Protein AF-A0A951RZR2-F1 (afdb_monomer_lite)

pLDDT: mean 80.78, std 12.26, range [43.81, 96.12]

Radius of gyration: 26.53 Å; chains: 1; bounding box: 66×58×76 Å

Structure (mmCIF, N/CA/C/O backbone):
data_AF-A0A951RZR2-F1
#
_entry.id   AF-A0A951RZR2-F1
#
loop_
_atom_site.group_PDB
_atom_site.id
_atom_site.type_symbol
_atom_site.label_atom_id
_atom_site.label_alt_id
_atom_site.label_comp_id
_atom_site.label_asym_id
_atom_site.label_entity_id
_atom_site.label_seq_id
_atom_site.pdbx_PDB_ins_code
_atom_site.Cartn_x
_atom_site.Cartn_y
_atom_site.Cartn_z
_atom_site.occupancy
_atom_site.B_iso_or_equiv
_atom_site.auth_seq_id
_atom_site.auth_comp_id
_atom_site.auth_asym_id
_atom_site.auth_atom_id
_atom_site.pdbx_PDB_model_num
ATOM 1 N N . MET A 1 1 ? -36.284 -0.055 0.250 1.00 69.12 1 MET A N 1
ATOM 2 C CA . MET A 1 1 ? -36.144 -1.347 -0.461 1.00 69.12 1 MET A CA 1
ATOM 3 C C . MET A 1 1 ? -34.909 -2.123 -0.010 1.00 69.12 1 MET A C 1
ATOM 5 O O . MET A 1 1 ? -35.092 -3.155 0.615 1.00 69.12 1 MET A O 1
ATOM 9 N N . SER A 1 2 ? -33.681 -1.620 -0.211 1.00 82.25 2 SER A N 1
ATOM 10 C CA . SER A 1 2 ? -32.447 -2.353 0.157 1.00 82.25 2 SER A CA 1
ATOM 11 C C . SER A 1 2 ? -32.352 -2.720 1.651 1.00 82.25 2 SER A C 1
ATOM 13 O O . SER A 1 2 ? -32.133 -3.879 1.985 1.00 82.25 2 SER A O 1
ATOM 15 N N . PHE A 1 3 ? -32.621 -1.776 2.564 1.00 85.50 3 PHE A N 1
ATOM 16 C CA . PHE A 1 3 ? -32.564 -2.032 4.014 1.00 85.50 3 PHE A CA 1
ATOM 17 C C . PHE A 1 3 ? -33.536 -3.128 4.483 1.00 85.50 3 PHE A C 1
ATOM 19 O O . PHE A 1 3 ? -33.172 -3.987 5.277 1.00 85.50 3 PHE A O 1
ATOM 26 N N . VAL A 1 4 ? -34.762 -3.125 3.952 1.00 90.50 4 VAL A N 1
ATOM 27 C CA . VAL A 1 4 ? -35.797 -4.112 4.300 1.00 90.50 4 VAL A CA 1
ATOM 28 C C . VAL A 1 4 ? -35.412 -5.498 3.784 1.00 90.50 4 VAL A C 1
ATOM 30 O O . VAL A 1 4 ? -35.493 -6.469 4.529 1.00 90.50 4 VAL A O 1
ATOM 33 N N . PHE A 1 5 ? -34.925 -5.584 2.543 1.00 92.19 5 PHE A N 1
ATOM 34 C CA . PHE A 1 5 ? -34.433 -6.833 1.966 1.00 92.19 5 PHE A CA 1
ATOM 35 C C . PHE A 1 5 ? -33.277 -7.424 2.785 1.00 92.19 5 PHE A C 1
ATOM 37 O O . PHE A 1 5 ? -33.350 -8.577 3.205 1.00 92.19 5 PHE A O 1
ATOM 44 N N . TRP A 1 6 ? -32.241 -6.627 3.071 1.00 87.81 6 TRP A N 1
ATOM 45 C CA . TRP A 1 6 ? -31.087 -7.092 3.844 1.00 87.81 6 TRP A CA 1
ATOM 46 C C . TRP A 1 6 ? -31.440 -7.420 5.297 1.00 87.81 6 TRP A C 1
ATOM 48 O O . TRP A 1 6 ? -30.879 -8.362 5.854 1.00 87.81 6 TRP A O 1
ATOM 58 N N . GLY A 1 7 ? -32.401 -6.709 5.894 1.00 89.06 7 GLY A N 1
ATOM 59 C CA . GLY A 1 7 ? -32.939 -7.031 7.216 1.00 89.06 7 GLY A CA 1
ATOM 60 C C . GLY A 1 7 ? -33.630 -8.397 7.250 1.00 89.06 7 GLY A C 1
ATOM 61 O O . GLY A 1 7 ? -33.343 -9.209 8.127 1.00 89.06 7 GLY A O 1
ATOM 62 N N . ILE A 1 8 ? -34.480 -8.690 6.260 1.00 90.88 8 ILE A N 1
ATOM 63 C CA . ILE A 1 8 ? -35.156 -9.991 6.138 1.00 90.88 8 ILE A CA 1
ATOM 64 C C . ILE A 1 8 ? -34.143 -11.106 5.852 1.00 90.88 8 ILE A C 1
ATOM 66 O O . ILE A 1 8 ? -34.175 -12.146 6.507 1.00 90.88 8 ILE A O 1
ATOM 70 N N . PHE A 1 9 ? -33.206 -10.882 4.926 1.00 90.81 9 PHE A N 1
ATOM 71 C CA . PHE A 1 9 ? -32.137 -11.834 4.621 1.00 90.81 9 PHE A CA 1
ATOM 72 C C . PHE A 1 9 ? -31.298 -12.165 5.862 1.00 90.81 9 PHE A C 1
ATOM 74 O O . PHE A 1 9 ? -31.074 -13.337 6.156 1.00 90.81 9 PHE A O 1
ATOM 81 N N . SER A 1 10 ? -30.885 -11.140 6.614 1.00 88.44 10 SER A N 1
ATOM 82 C CA . SER A 1 10 ? -30.158 -11.280 7.879 1.00 88.44 10 SER A CA 1
ATOM 83 C C . SER A 1 10 ? -30.921 -12.165 8.866 1.00 88.44 10 SER A C 1
ATOM 85 O O . SER A 1 10 ? -30.366 -13.134 9.388 1.00 88.44 10 SER A O 1
ATOM 87 N N . GLN A 1 11 ? -32.212 -11.889 9.062 1.00 88.06 11 GLN A N 1
ATOM 88 C CA . GLN A 1 11 ? -33.046 -12.634 10.000 1.00 88.06 11 GLN A CA 1
ATOM 89 C C . GLN A 1 11 ? -33.198 -14.107 9.598 1.00 88.06 11 GLN A C 1
ATOM 91 O O . GLN A 1 11 ? -33.066 -14.997 10.440 1.00 88.06 11 GLN A O 1
ATOM 96 N N . ILE A 1 12 ? -33.428 -14.381 8.309 1.00 90.50 12 ILE A N 1
ATOM 97 C CA . ILE A 1 12 ? -33.523 -15.749 7.781 1.00 90.50 12 ILE A CA 1
ATOM 98 C C . ILE A 1 12 ? -32.185 -16.474 7.940 1.00 90.50 12 ILE A C 1
ATOM 100 O O . ILE A 1 12 ? -32.148 -17.606 8.422 1.00 90.50 12 ILE A O 1
ATOM 104 N N . PHE A 1 13 ? -31.077 -15.821 7.586 1.00 89.56 13 PHE A N 1
ATOM 105 C CA . PHE A 1 13 ? -29.743 -16.402 7.686 1.00 89.56 13 PHE A CA 1
ATOM 106 C C . PHE A 1 13 ? -29.405 -16.802 9.127 1.00 89.56 13 PHE A C 1
ATOM 108 O O . PHE A 1 13 ? -28.972 -17.930 9.372 1.00 89.56 13 PHE A O 1
ATOM 115 N N . ILE A 1 14 ? -29.661 -15.910 10.089 1.00 89.62 14 ILE A N 1
ATOM 116 C CA . ILE A 1 14 ? -29.440 -16.179 11.514 1.00 89.62 14 ILE A CA 1
ATOM 117 C C . ILE A 1 14 ? -30.332 -17.336 11.986 1.00 89.62 14 ILE A C 1
ATOM 119 O O . ILE A 1 14 ? -29.849 -18.233 12.676 1.00 89.62 14 ILE A O 1
ATOM 123 N N . SER A 1 15 ? -31.605 -17.362 11.580 1.00 85.50 15 SER A N 1
ATOM 124 C CA . SER A 1 15 ? -32.552 -18.409 11.980 1.00 85.50 15 SER A CA 1
ATOM 125 C C . SER A 1 15 ? -32.181 -19.799 11.449 1.00 85.50 15 SER A C 1
ATOM 127 O O . SER A 1 15 ? -32.383 -20.787 12.152 1.00 85.50 15 SER A O 1
ATOM 129 N N . VAL A 1 16 ? -31.654 -19.895 10.224 1.00 91.06 16 VAL A N 1
ATOM 130 C CA . VAL A 1 16 ? -31.328 -21.178 9.574 1.00 91.06 16 VAL A CA 1
ATOM 131 C C . VAL A 1 16 ? -29.941 -21.673 9.980 1.00 91.06 16 VAL A C 1
ATOM 133 O O . VAL A 1 16 ? -29.784 -22.823 10.384 1.00 91.06 16 VAL A O 1
ATOM 136 N N . PHE A 1 17 ? -28.928 -20.810 9.892 1.00 87.50 17 PHE A N 1
ATOM 137 C CA . PHE A 1 17 ? -27.529 -21.209 10.057 1.00 87.50 17 PHE A CA 1
ATOM 138 C C . PHE A 1 17 ? -26.997 -20.999 11.475 1.00 87.50 17 PHE A C 1
ATOM 140 O O . PHE A 1 17 ? -25.909 -21.487 11.778 1.00 87.50 17 PHE A O 1
ATOM 147 N N . LYS A 1 18 ? -27.727 -20.274 12.339 1.00 82.81 18 LYS A N 1
ATOM 148 C CA . LYS A 1 18 ? -27.316 -19.927 13.715 1.00 82.81 18 LYS A CA 1
ATOM 149 C C . LYS A 1 18 ? -25.912 -19.311 13.791 1.00 82.81 18 LYS A C 1
ATOM 151 O O . LYS A 1 18 ? -25.194 -19.479 14.772 1.00 82.81 18 LYS A O 1
ATOM 156 N N . ARG A 1 19 ? -25.504 -18.607 12.732 1.00 82.19 19 ARG A N 1
ATOM 157 C CA . ARG A 1 19 ? -24.217 -17.911 12.622 1.00 82.19 19 ARG A CA 1
ATOM 158 C C . ARG A 1 19 ? -24.446 -16.418 12.457 1.00 82.19 19 ARG A C 1
ATOM 160 O O . ARG A 1 19 ? -25.470 -15.991 11.928 1.00 82.19 19 ARG A O 1
ATOM 167 N N . ASN A 1 20 ? -23.465 -15.631 12.888 1.00 83.31 20 ASN A N 1
ATOM 168 C CA . ASN A 1 20 ? -23.514 -14.184 12.744 1.00 83.31 20 ASN A CA 1
ATOM 169 C C . ASN A 1 20 ? -23.459 -13.794 11.256 1.00 83.31 20 ASN A C 1
ATOM 171 O O . ASN A 1 20 ? -22.532 -14.183 10.541 1.00 83.31 20 ASN A O 1
ATOM 175 N N . VAL A 1 21 ? -24.431 -12.995 10.808 1.00 86.31 21 VAL A N 1
ATOM 176 C CA . VAL A 1 21 ? -24.497 -12.465 9.437 1.00 86.31 21 VAL A CA 1
ATOM 177 C C . VAL A 1 21 ? -23.248 -11.654 9.064 1.00 86.31 21 VAL A C 1
ATOM 179 O O . VAL A 1 21 ? -22.870 -11.615 7.896 1.00 86.31 21 VAL A O 1
ATOM 182 N N . LEU A 1 22 ? -22.541 -11.083 10.049 1.00 84.62 22 LEU A N 1
ATOM 183 C CA . LEU A 1 22 ? -21.284 -10.360 9.838 1.00 84.62 22 LEU A CA 1
ATOM 184 C C . LEU A 1 22 ? -20.208 -11.219 9.164 1.00 84.62 22 LEU A C 1
ATOM 186 O O . LEU A 1 22 ? -19.383 -10.676 8.442 1.00 84.62 22 LEU A O 1
ATOM 190 N N . VAL A 1 23 ? -20.237 -12.547 9.312 1.00 82.38 23 VAL A N 1
ATOM 191 C CA . VAL A 1 23 ? -19.309 -13.439 8.593 1.00 82.38 23 VAL A CA 1
ATOM 192 C C . VAL A 1 23 ? -19.544 -13.376 7.081 1.00 82.38 23 VAL A C 1
ATOM 194 O O . VAL A 1 23 ? -18.589 -13.349 6.308 1.00 82.38 23 VAL A O 1
ATOM 197 N N . VAL A 1 24 ? -20.807 -13.292 6.651 1.00 84.06 24 VAL A N 1
ATOM 198 C CA . VAL A 1 24 ? -21.169 -13.130 5.235 1.00 84.06 24 VAL A CA 1
ATOM 199 C C . VAL A 1 24 ? -20.734 -11.756 4.735 1.00 84.06 24 VAL A C 1
ATOM 201 O O . VAL A 1 24 ? -20.158 -11.658 3.655 1.00 84.06 24 VAL A O 1
ATOM 204 N N . VAL A 1 25 ? -20.942 -10.710 5.541 1.00 86.00 25 VAL A N 1
ATOM 205 C CA . VAL A 1 25 ? -20.501 -9.343 5.215 1.00 86.00 25 VAL A CA 1
ATOM 206 C C . VAL A 1 25 ? -18.980 -9.275 5.079 1.00 86.00 25 VAL A C 1
ATOM 208 O O . VAL A 1 25 ? -18.484 -8.698 4.119 1.00 86.00 25 VAL A O 1
ATOM 211 N N . ILE A 1 26 ? -18.230 -9.908 5.984 1.00 86.12 26 ILE A N 1
ATOM 212 C CA . ILE A 1 26 ? -16.765 -9.993 5.921 1.00 86.12 26 ILE A CA 1
ATOM 213 C C . ILE A 1 26 ? -16.323 -10.756 4.670 1.00 86.12 26 ILE A C 1
ATOM 215 O O . ILE A 1 26 ? -15.414 -10.307 3.978 1.00 86.12 26 ILE A O 1
ATOM 219 N N . GLY A 1 27 ? -16.962 -11.882 4.344 1.00 85.00 27 GLY A N 1
ATOM 220 C CA . GLY A 1 27 ? -16.639 -12.657 3.144 1.00 85.00 27 GLY A CA 1
ATOM 221 C C . GLY A 1 27 ? -16.888 -11.869 1.856 1.00 85.00 27 GLY A C 1
ATOM 222 O O . GLY A 1 27 ? -15.991 -11.740 1.023 1.00 85.00 27 GLY A O 1
ATOM 223 N N . ALA A 1 28 ? -18.076 -11.275 1.724 1.00 85.00 28 ALA A N 1
ATOM 224 C CA . ALA A 1 28 ? -18.437 -10.438 0.581 1.00 85.00 28 ALA A CA 1
ATOM 225 C C . ALA A 1 28 ? -17.561 -9.178 0.489 1.00 85.00 28 ALA A C 1
ATOM 227 O O . ALA A 1 28 ? -17.098 -8.825 -0.593 1.00 85.00 28 ALA A O 1
ATOM 228 N N . GLY A 1 29 ? -17.285 -8.532 1.624 1.00 85.44 29 GLY A N 1
ATOM 229 C CA . GLY A 1 29 ? -16.427 -7.355 1.718 1.00 85.44 29 GLY A CA 1
ATOM 230 C C . GLY A 1 29 ? -14.979 -7.664 1.353 1.00 85.44 29 GLY A C 1
ATOM 231 O O . GLY A 1 29 ? -14.369 -6.914 0.605 1.00 85.44 29 GLY A O 1
ATOM 232 N N . THR A 1 30 ? -14.446 -8.802 1.802 1.00 87.38 30 THR A N 1
ATOM 233 C CA . THR A 1 30 ? -13.093 -9.259 1.451 1.00 87.38 30 THR A CA 1
ATOM 234 C C . THR A 1 30 ? -12.991 -9.571 -0.038 1.00 87.38 30 THR A C 1
ATOM 236 O O . THR A 1 30 ? -12.023 -9.171 -0.678 1.00 87.38 30 THR A O 1
ATOM 239 N N . PHE A 1 31 ? -14.001 -10.233 -0.613 1.00 83.62 31 PHE A N 1
ATOM 240 C CA . PHE A 1 31 ? -14.058 -10.491 -2.051 1.00 83.62 31 PHE A CA 1
ATOM 241 C C . PHE A 1 31 ? -14.133 -9.191 -2.866 1.00 83.62 31 PHE A C 1
ATOM 243 O O . PHE A 1 31 ? -13.361 -9.005 -3.804 1.00 83.62 31 PHE A O 1
ATOM 250 N N . GLY A 1 32 ? -15.020 -8.265 -2.486 1.00 82.50 32 GLY A N 1
ATOM 251 C CA . GLY A 1 32 ? -15.161 -6.970 -3.155 1.00 82.50 32 GLY A CA 1
ATOM 252 C C . GLY A 1 32 ? -13.900 -6.114 -3.047 1.00 82.50 32 GLY A C 1
ATOM 253 O O . GLY A 1 32 ? -13.462 -5.525 -4.033 1.00 82.50 32 GLY A O 1
ATOM 254 N N . LEU A 1 33 ? -13.270 -6.104 -1.872 1.00 83.44 33 LEU A N 1
ATOM 255 C CA . LEU A 1 33 ? -12.000 -5.431 -1.644 1.00 83.44 33 LEU A CA 1
ATOM 256 C C . LEU A 1 33 ? -10.899 -6.045 -2.519 1.00 83.44 33 LEU A C 1
ATOM 258 O O . LEU A 1 33 ? -10.209 -5.307 -3.212 1.00 83.44 33 LEU A O 1
ATOM 262 N N . ALA A 1 34 ? -10.782 -7.375 -2.569 1.00 82.62 34 ALA A N 1
ATOM 263 C CA . ALA A 1 34 ? -9.817 -8.067 -3.424 1.00 82.62 34 ALA A CA 1
ATOM 264 C C . ALA A 1 34 ? -10.015 -7.752 -4.916 1.00 82.62 34 ALA A C 1
ATOM 266 O O . ALA A 1 34 ? -9.035 -7.526 -5.624 1.00 82.62 34 ALA A O 1
ATOM 267 N N . LEU A 1 35 ? -11.263 -7.682 -5.389 1.00 81.81 35 LEU A N 1
ATOM 268 C CA . LEU A 1 35 ? -11.576 -7.298 -6.767 1.00 81.81 35 LEU A CA 1
ATOM 269 C C . LEU A 1 35 ? -11.139 -5.855 -7.064 1.00 81.81 35 LEU A C 1
ATOM 271 O O . LEU A 1 35 ? -10.535 -5.592 -8.103 1.00 81.81 35 LEU A O 1
ATOM 275 N N . ALA A 1 36 ? -11.409 -4.931 -6.140 1.00 79.69 36 ALA A N 1
ATOM 276 C CA . ALA A 1 36 ? -11.027 -3.529 -6.272 1.00 79.69 36 ALA A CA 1
ATOM 277 C C . ALA A 1 36 ? -9.495 -3.339 -6.237 1.00 79.69 36 ALA A C 1
ATOM 279 O O . ALA A 1 36 ? -8.944 -2.604 -7.057 1.00 79.69 36 ALA A O 1
ATOM 280 N N . PHE A 1 37 ? -8.803 -4.060 -5.347 1.00 76.62 37 PHE A N 1
ATOM 281 C CA . PHE A 1 37 ? -7.339 -4.132 -5.299 1.00 76.62 37 PHE A CA 1
ATOM 282 C C . PHE A 1 37 ? -6.758 -4.648 -6.611 1.00 76.62 37 PHE A C 1
ATOM 284 O O . PHE A 1 37 ? -5.879 -4.009 -7.182 1.00 76.62 37 PHE A O 1
ATOM 291 N N . ALA A 1 38 ? -7.270 -5.777 -7.107 1.00 79.25 38 ALA A N 1
ATOM 292 C CA . ALA A 1 38 ? -6.799 -6.370 -8.349 1.00 79.25 38 ALA A CA 1
ATOM 293 C C . ALA A 1 38 ? -6.991 -5.408 -9.525 1.00 79.25 38 ALA A C 1
ATOM 295 O O . ALA A 1 38 ? -6.068 -5.230 -10.308 1.00 79.25 38 ALA A O 1
ATOM 296 N N . GLY A 1 39 ? -8.142 -4.739 -9.628 1.00 77.31 39 GLY A N 1
ATOM 297 C CA . GLY A 1 39 ? -8.391 -3.767 -10.695 1.00 77.31 39 GLY A CA 1
ATOM 298 C C . GLY A 1 39 ? -7.403 -2.596 -10.696 1.00 77.31 39 GLY A C 1
ATOM 299 O O . GLY A 1 39 ? -6.843 -2.271 -11.740 1.00 77.31 39 GLY A O 1
ATOM 300 N N . ASN A 1 40 ? -7.158 -1.981 -9.535 1.00 82.31 40 ASN A N 1
ATOM 301 C CA . ASN A 1 40 ? -6.262 -0.826 -9.419 1.00 82.31 40 ASN A CA 1
ATOM 302 C C . ASN A 1 40 ? -4.782 -1.211 -9.572 1.00 82.31 40 ASN A C 1
ATOM 304 O O . ASN A 1 40 ? -4.036 -0.597 -10.335 1.00 82.31 40 ASN A O 1
ATOM 308 N N . ASP A 1 41 ? -4.349 -2.247 -8.856 1.00 84.00 41 ASP A N 1
ATOM 309 C CA . ASP A 1 41 ? -2.931 -2.582 -8.754 1.00 84.00 41 ASP A CA 1
ATOM 310 C C . ASP A 1 41 ? -2.431 -3.327 -9.998 1.00 84.00 41 ASP A C 1
ATOM 312 O O . ASP A 1 41 ? -1.259 -3.196 -10.353 1.00 84.00 41 ASP A O 1
ATOM 316 N N . LEU A 1 42 ? -3.306 -4.046 -10.716 1.00 83.38 42 LEU A N 1
ATOM 317 C CA . LEU A 1 42 ? -2.957 -4.687 -11.988 1.00 83.38 42 LEU A CA 1
ATOM 318 C C . LEU A 1 42 ? -2.549 -3.664 -13.045 1.00 83.38 42 LEU A C 1
ATOM 320 O O . LEU A 1 42 ? -1.544 -3.867 -13.726 1.00 83.38 42 LEU A O 1
ATOM 324 N N . VAL A 1 43 ? -3.284 -2.555 -13.154 1.00 79.69 43 VAL A N 1
ATOM 325 C CA . VAL A 1 43 ? -2.960 -1.476 -14.097 1.00 79.69 43 VAL A CA 1
ATOM 326 C C . VAL A 1 43 ? -1.634 -0.816 -13.718 1.00 79.69 43 VAL A C 1
ATOM 328 O O . VAL A 1 43 ? -0.793 -0.603 -14.588 1.00 79.69 43 VAL A O 1
ATOM 331 N N . ASN A 1 44 ? -1.388 -0.591 -12.422 1.00 83.44 44 ASN A N 1
ATOM 332 C CA . ASN A 1 44 ? -0.105 -0.070 -11.937 1.00 83.44 44 ASN A CA 1
ATOM 333 C C . ASN A 1 44 ? 1.066 -1.028 -12.222 1.00 83.44 44 ASN A C 1
ATOM 335 O O . ASN A 1 44 ? 2.174 -0.583 -12.517 1.00 83.44 44 ASN A O 1
ATOM 339 N N . PHE A 1 45 ? 0.832 -2.340 -12.149 1.00 84.31 45 PHE A N 1
ATOM 340 C CA . PHE A 1 45 ? 1.852 -3.358 -12.400 1.00 84.31 45 PHE A CA 1
ATOM 341 C C . PHE A 1 45 ? 2.196 -3.498 -13.888 1.00 84.31 45 PHE A C 1
ATOM 343 O O . PHE A 1 45 ? 3.369 -3.618 -14.241 1.00 84.31 45 PHE A O 1
ATOM 350 N N . ILE A 1 46 ? 1.186 -3.484 -14.764 1.00 87.69 46 ILE A N 1
ATOM 351 C CA . ILE A 1 46 ? 1.362 -3.782 -16.191 1.00 87.69 46 ILE A CA 1
ATOM 352 C C . ILE A 1 46 ? 1.511 -2.530 -17.063 1.00 87.69 46 ILE A C 1
ATOM 354 O O . ILE A 1 46 ? 2.017 -2.632 -18.177 1.00 87.69 46 ILE A O 1
ATOM 358 N N . GLY A 1 47 ? 1.136 -1.348 -16.563 1.00 86.62 47 GLY A N 1
ATOM 359 C CA . GLY A 1 47 ? 1.103 -0.105 -17.337 1.00 86.62 47 GLY A CA 1
ATOM 360 C C . GLY A 1 47 ? 2.445 0.278 -17.968 1.00 86.62 47 GLY A C 1
ATOM 361 O O . GLY A 1 47 ? 2.489 0.588 -19.155 1.00 86.62 47 GLY A O 1
ATOM 362 N N . VAL A 1 48 ? 3.554 0.196 -17.221 1.00 86.94 48 VAL A N 1
ATOM 363 C CA . VAL A 1 48 ? 4.892 0.536 -17.748 1.00 86.94 48 VAL A CA 1
ATOM 364 C C . VAL A 1 48 ? 5.377 -0.478 -18.802 1.00 86.94 48 VAL A C 1
ATOM 366 O O . VAL A 1 48 ? 5.754 -0.043 -19.892 1.00 86.94 48 VAL A O 1
ATOM 369 N N . PRO A 1 49 ? 5.340 -1.809 -18.559 1.00 88.38 49 PRO A N 1
ATOM 370 C CA . PRO A 1 49 ? 5.638 -2.797 -19.601 1.00 88.38 49 PRO A CA 1
ATOM 371 C C . PRO A 1 49 ? 4.776 -2.649 -20.859 1.00 88.38 49 PRO A C 1
ATOM 373 O O . PRO A 1 49 ? 5.289 -2.778 -21.967 1.00 88.38 49 PRO A O 1
ATOM 376 N N . MET A 1 50 ? 3.487 -2.343 -20.694 1.00 88.00 50 MET A N 1
ATOM 377 C CA . MET A 1 50 ? 2.548 -2.146 -21.800 1.00 88.00 50 MET A CA 1
ATOM 378 C C . MET A 1 50 ? 2.880 -0.908 -22.621 1.00 88.00 50 MET A C 1
ATOM 380 O O . MET A 1 50 ? 2.958 -0.994 -23.842 1.00 88.00 50 MET A O 1
ATOM 384 N N . ALA A 1 51 ? 3.148 0.223 -21.965 1.00 88.06 51 ALA A N 1
ATOM 385 C CA . ALA A 1 51 ? 3.597 1.435 -22.640 1.00 88.06 51 ALA A CA 1
ATOM 386 C C . ALA A 1 51 ? 4.893 1.185 -23.428 1.00 88.06 51 ALA A C 1
ATOM 388 O O . ALA A 1 51 ? 5.011 1.621 -24.572 1.00 88.06 51 ALA A O 1
ATOM 389 N N . GLY A 1 52 ? 5.837 0.423 -22.862 1.00 89.06 52 GLY A N 1
ATOM 390 C CA . GLY A 1 52 ? 7.061 0.019 -23.557 1.00 89.06 52 GLY A CA 1
ATOM 391 C C . GLY A 1 52 ? 6.799 -0.885 -24.768 1.00 89.06 52 GLY A C 1
ATOM 392 O O . GLY A 1 52 ? 7.360 -0.658 -25.839 1.00 89.06 52 GLY A O 1
ATOM 393 N N . TYR A 1 53 ? 5.919 -1.879 -24.624 1.00 88.88 53 TYR A N 1
ATOM 394 C CA . TYR A 1 53 ? 5.533 -2.788 -25.708 1.00 88.88 53 TYR A CA 1
ATOM 395 C C . TYR A 1 53 ? 4.858 -2.046 -26.867 1.00 88.88 53 TYR A C 1
ATOM 397 O O . TYR A 1 53 ? 5.260 -2.206 -28.020 1.00 88.88 53 TYR A O 1
ATOM 405 N N . HIS A 1 54 ? 3.897 -1.173 -26.562 1.00 88.31 54 HIS A N 1
ATOM 406 C CA . HIS A 1 54 ? 3.217 -0.344 -27.558 1.00 88.31 54 HIS A CA 1
ATOM 407 C C . HIS A 1 54 ? 4.159 0.664 -28.213 1.00 88.31 54 HIS A C 1
ATOM 409 O O . HIS A 1 54 ? 4.132 0.808 -29.430 1.00 88.31 54 HIS A O 1
ATOM 415 N N . SER A 1 55 ? 5.077 1.272 -27.454 1.00 89.25 55 SER A N 1
ATOM 416 C CA . SER A 1 55 ? 6.118 2.145 -28.024 1.00 89.25 55 SER A CA 1
ATOM 417 C C . SER A 1 55 ? 6.979 1.402 -29.052 1.00 89.25 55 SER A C 1
ATOM 419 O O . SER A 1 55 ? 7.282 1.934 -30.120 1.00 89.25 55 SER A O 1
ATOM 421 N N . PHE A 1 56 ? 7.337 0.145 -28.769 1.00 89.06 56 PHE A N 1
ATOM 422 C CA . PHE A 1 56 ? 8.076 -0.698 -29.708 1.00 89.06 56 PHE A CA 1
ATOM 423 C C . PHE A 1 56 ? 7.257 -1.040 -30.960 1.00 89.06 56 PHE A C 1
ATOM 425 O O . PHE A 1 56 ? 7.796 -0.990 -32.066 1.00 89.06 56 PHE A O 1
ATOM 432 N N . LEU A 1 57 ? 5.970 -1.373 -30.813 1.00 89.50 57 LEU A N 1
ATOM 433 C CA . LEU A 1 57 ? 5.091 -1.654 -31.952 1.00 89.50 57 LEU A CA 1
ATOM 434 C C . LEU A 1 57 ? 4.914 -0.426 -32.851 1.00 89.50 57 LEU A C 1
ATOM 436 O O . LEU A 1 57 ? 5.056 -0.553 -34.068 1.00 89.50 57 LEU A O 1
ATOM 440 N N . THR A 1 58 ? 4.679 0.752 -32.266 1.00 88.56 58 THR A N 1
ATOM 441 C CA . THR A 1 58 ? 4.563 2.020 -33.000 1.00 88.56 58 THR A CA 1
ATOM 442 C C . THR A 1 58 ? 5.847 2.341 -33.756 1.00 88.56 58 THR A C 1
ATOM 444 O O . THR A 1 58 ? 5.801 2.662 -34.942 1.00 88.56 58 THR A O 1
ATOM 447 N N . TRP A 1 59 ? 7.008 2.193 -33.111 1.00 90.06 59 TRP A N 1
ATOM 448 C CA . TRP A 1 59 ? 8.301 2.375 -33.771 1.00 90.06 59 TRP A CA 1
ATOM 449 C C . TRP A 1 59 ? 8.524 1.386 -34.918 1.00 90.06 59 TRP A C 1
ATOM 451 O O . TRP A 1 59 ? 8.911 1.773 -36.019 1.00 90.06 59 TRP A O 1
ATOM 461 N N . LYS A 1 60 ? 8.231 0.104 -34.694 1.00 90.19 60 LYS A N 1
ATOM 462 C CA . LYS A 1 60 ? 8.379 -0.926 -35.723 1.00 90.19 60 LYS A CA 1
ATOM 463 C C . LYS A 1 60 ? 7.472 -0.662 -36.930 1.00 90.19 60 LYS A C 1
ATOM 465 O O . LYS A 1 60 ? 7.869 -0.952 -38.054 1.00 90.19 60 LYS A O 1
ATOM 470 N N . ALA A 1 61 ? 6.268 -0.142 -36.698 1.00 88.81 61 ALA A N 1
ATOM 471 C CA . ALA A 1 61 ? 5.316 0.194 -37.750 1.00 88.81 61 ALA A CA 1
ATOM 472 C C . ALA A 1 61 ? 5.681 1.481 -38.507 1.00 88.81 61 ALA A C 1
ATOM 474 O O . ALA A 1 61 ? 5.372 1.581 -39.692 1.00 88.81 61 ALA A O 1
ATOM 475 N N . SER A 1 62 ? 6.340 2.450 -37.857 1.00 87.38 62 SER A N 1
ATOM 476 C CA . SER A 1 62 ? 6.698 3.727 -38.489 1.00 87.38 62 SER A CA 1
ATOM 477 C C . SER A 1 62 ? 7.839 3.602 -39.499 1.00 87.38 62 SER A C 1
ATOM 479 O O . SER A 1 62 ? 7.889 4.366 -40.459 1.00 87.38 62 SER A O 1
ATOM 481 N N . GLY A 1 63 ? 8.761 2.654 -39.296 1.00 85.00 63 GLY A N 1
ATOM 482 C CA . GLY A 1 63 ? 9.932 2.470 -40.161 1.00 85.00 63 GLY A CA 1
ATOM 483 C C . GLY A 1 63 ? 10.982 3.586 -40.051 1.00 85.00 63 GLY A C 1
ATOM 484 O O . GLY A 1 63 ? 11.922 3.616 -40.842 1.00 85.00 63 GLY A O 1
ATOM 485 N N . ILE A 1 64 ? 10.835 4.490 -39.078 1.00 87.75 64 ILE A N 1
ATOM 486 C CA . ILE A 1 64 ? 11.730 5.627 -38.817 1.00 87.75 64 ILE A CA 1
ATOM 487 C C . ILE A 1 64 ? 12.837 5.200 -37.837 1.00 87.75 64 ILE A C 1
ATOM 489 O O . ILE A 1 64 ? 12.661 4.271 -37.042 1.00 87.75 64 ILE A O 1
ATOM 493 N N . ALA A 1 65 ? 13.996 5.866 -37.861 1.00 85.44 65 ALA A N 1
ATOM 494 C CA . ALA A 1 65 ? 15.047 5.622 -36.875 1.00 85.44 65 ALA A CA 1
ATOM 495 C C . ALA A 1 65 ? 14.532 5.872 -35.433 1.00 85.44 65 ALA A C 1
ATOM 497 O O . ALA A 1 65 ? 13.796 6.834 -35.205 1.00 85.44 65 ALA A O 1
ATOM 498 N N . PRO A 1 66 ? 14.929 5.064 -34.425 1.00 79.81 66 PRO A N 1
ATOM 499 C CA . PRO A 1 66 ? 14.461 5.228 -33.040 1.00 79.81 66 PRO A CA 1
ATOM 500 C C . PRO A 1 66 ? 14.718 6.619 -32.449 1.00 79.81 66 PRO A C 1
ATOM 502 O O . PRO A 1 66 ? 14.003 7.057 -31.556 1.00 79.81 66 PRO A O 1
ATOM 505 N N . THR A 1 67 ? 15.757 7.298 -32.932 1.00 79.69 67 THR A N 1
ATOM 506 C CA . THR A 1 67 ? 16.175 8.635 -32.497 1.00 79.69 67 THR A CA 1
ATOM 507 C C . THR A 1 67 ? 15.309 9.759 -33.059 1.00 79.69 67 THR A C 1
ATOM 509 O O . THR A 1 67 ? 15.354 10.867 -32.538 1.00 79.69 67 THR A O 1
ATOM 512 N N . GLU A 1 68 ? 14.548 9.491 -34.120 1.00 82.25 68 GLU A N 1
ATOM 513 C CA . GLU A 1 68 ? 13.776 10.493 -34.863 1.00 82.25 68 GLU A CA 1
ATOM 514 C C . GLU A 1 68 ? 12.265 10.369 -34.625 1.00 82.25 68 GLU A C 1
ATOM 516 O O . GLU A 1 68 ? 11.515 11.303 -34.905 1.00 82.25 68 GLU A O 1
ATOM 521 N N . LEU A 1 69 ? 11.799 9.237 -34.084 1.00 83.75 69 LEU A N 1
ATOM 522 C CA . LEU A 1 69 ? 10.383 9.043 -33.794 1.00 83.75 69 LEU A CA 1
ATOM 523 C C . LEU A 1 69 ? 9.980 9.784 -32.511 1.00 83.75 69 LEU A C 1
ATOM 525 O O . LEU A 1 69 ? 10.323 9.372 -31.401 1.00 83.75 69 LEU A O 1
ATOM 529 N N . MET A 1 70 ? 9.171 10.833 -32.656 1.00 81.69 70 MET A N 1
ATOM 530 C CA . MET A 1 70 ? 8.460 11.421 -31.523 1.00 81.69 70 MET A CA 1
ATOM 531 C C . MET A 1 70 ? 7.348 10.471 -31.060 1.00 81.69 70 MET A C 1
ATOM 533 O O . MET A 1 70 ? 6.471 10.098 -31.835 1.00 81.69 70 MET A O 1
ATOM 537 N N . MET A 1 71 ? 7.385 10.064 -29.788 1.00 85.19 71 MET A N 1
ATOM 538 C CA . MET A 1 71 ? 6.454 9.089 -29.198 1.00 85.19 71 MET A CA 1
ATOM 539 C C . MET A 1 71 ? 5.096 9.716 -28.846 1.00 85.19 71 MET A C 1
ATOM 541 O O . MET A 1 71 ? 4.639 9.633 -27.708 1.00 85.19 71 MET A O 1
ATOM 545 N N . GLU A 1 72 ? 4.440 10.349 -29.819 1.00 83.38 72 GLU A N 1
ATOM 546 C CA . GLU A 1 72 ? 3.117 10.962 -29.637 1.00 83.38 72 GLU A CA 1
ATOM 547 C C . GLU A 1 72 ? 2.060 9.929 -29.209 1.00 83.38 72 GLU A C 1
ATOM 549 O O . GLU A 1 72 ? 1.175 10.236 -28.415 1.00 83.38 72 GLU A O 1
ATOM 554 N N . SER A 1 73 ? 2.230 8.662 -29.609 1.00 80.31 73 SER A N 1
ATOM 555 C CA . SER A 1 73 ? 1.355 7.550 -29.216 1.00 80.31 73 SER A CA 1
ATOM 556 C C . SER A 1 73 ? 1.300 7.285 -27.705 1.00 80.31 73 SER A C 1
ATOM 558 O O . SER A 1 73 ? 0.374 6.628 -27.245 1.00 80.31 73 SER A O 1
ATOM 560 N N . LEU A 1 74 ? 2.274 7.760 -26.915 1.00 81.38 74 LEU A N 1
ATOM 561 C CA . LEU A 1 74 ? 2.247 7.651 -25.446 1.00 81.38 74 LEU A CA 1
ATOM 562 C C . LEU A 1 74 ? 1.292 8.656 -24.785 1.00 81.38 74 LEU A C 1
ATOM 564 O O . LEU A 1 74 ? 1.017 8.532 -23.593 1.00 81.38 74 LEU A O 1
ATOM 568 N N . ASN A 1 75 ? 0.821 9.659 -25.529 1.00 81.25 75 ASN A N 1
ATOM 569 C CA . ASN A 1 75 ? -0.122 10.659 -25.031 1.00 81.25 75 ASN A CA 1
ATOM 570 C C . ASN A 1 75 ? -1.572 10.139 -25.041 1.00 81.25 75 ASN A C 1
ATOM 572 O O . ASN A 1 75 ? -2.446 10.684 -24.368 1.00 81.25 75 ASN A O 1
ATOM 576 N N . GLU A 1 76 ? -1.828 9.069 -25.796 1.00 80.81 76 GLU A N 1
ATOM 577 C CA . GLU A 1 76 ? -3.113 8.382 -25.833 1.00 80.81 76 GLU A CA 1
ATOM 578 C C . GLU A 1 76 ? -3.184 7.250 -24.798 1.00 80.81 76 GLU A C 1
ATOM 580 O O . GLU A 1 76 ? -2.185 6.779 -24.251 1.00 80.81 76 GLU A O 1
ATOM 585 N N . SER A 1 77 ? -4.405 6.797 -24.504 1.00 76.56 77 SER A N 1
ATOM 586 C CA . SER A 1 77 ? -4.608 5.673 -23.588 1.00 76.56 77 SER A CA 1
ATOM 587 C C . SER A 1 77 ? -4.103 4.377 -24.216 1.00 76.56 77 SER A C 1
ATOM 589 O O . SER A 1 77 ? -4.624 3.936 -25.237 1.00 76.56 77 SER A O 1
ATOM 591 N N . VAL A 1 78 ? -3.126 3.742 -23.565 1.00 75.38 78 VAL A N 1
ATOM 592 C CA . VAL A 1 78 ? -2.570 2.458 -24.006 1.00 75.38 78 VAL A CA 1
ATOM 593 C C . VAL A 1 78 ? -3.681 1.396 -24.017 1.00 75.38 78 VAL A C 1
ATOM 595 O O . VAL A 1 78 ? -4.319 1.183 -22.978 1.00 75.38 78 VAL A O 1
ATOM 598 N N . PRO A 1 79 ? -3.943 0.728 -25.157 1.00 75.88 79 PRO A N 1
ATOM 599 C CA . PRO A 1 79 ? -4.972 -0.295 -25.229 1.00 75.88 79 PRO A CA 1
ATOM 600 C C . PRO A 1 79 ? -4.565 -1.490 -24.369 1.00 75.88 79 PRO A C 1
ATOM 602 O O . PRO A 1 79 ? -3.399 -1.871 -24.306 1.00 75.88 79 PRO A O 1
ATOM 605 N N . ALA A 1 80 ? -5.540 -2.070 -23.675 1.00 75.31 80 ALA A N 1
ATOM 606 C CA . ALA A 1 80 ? -5.285 -3.156 -22.746 1.00 75.31 80 ALA A CA 1
ATOM 607 C C . ALA A 1 80 ? -5.629 -4.503 -23.396 1.00 75.31 80 ALA A C 1
ATOM 609 O O . ALA A 1 80 ? -6.801 -4.877 -23.485 1.00 75.31 80 ALA A O 1
ATOM 610 N N . GLU A 1 81 ? -4.624 -5.254 -23.853 1.00 85.25 81 GLU A N 1
ATOM 611 C CA . GLU A 1 81 ? -4.846 -6.598 -24.383 1.00 85.25 81 GLU A CA 1
ATOM 612 C C . GLU A 1 81 ? -5.268 -7.559 -23.266 1.00 85.25 81 GLU A C 1
ATOM 614 O O . GLU A 1 81 ? -4.532 -7.804 -22.304 1.00 85.25 81 GLU A O 1
ATOM 619 N N . SER A 1 82 ? -6.445 -8.174 -23.419 1.00 86.62 82 SER A N 1
ATOM 620 C CA . SER A 1 82 ? -7.030 -9.058 -22.401 1.00 86.62 82 SER A CA 1
ATOM 621 C C . SER A 1 82 ? -6.119 -10.232 -22.027 1.00 86.62 82 SER A C 1
ATOM 623 O O . SER A 1 82 ? -6.099 -10.652 -20.872 1.00 86.62 82 SER A O 1
ATOM 625 N N . PHE A 1 83 ? -5.329 -10.739 -22.978 1.00 88.75 83 PHE A N 1
ATOM 626 C CA . PHE A 1 83 ? -4.382 -11.824 -22.725 1.00 88.75 83 PHE A CA 1
ATOM 627 C C . PHE A 1 83 ? -3.216 -11.390 -21.823 1.00 88.75 83 PHE A C 1
ATOM 629 O O . PHE A 1 83 ? -2.874 -12.104 -20.878 1.00 88.75 83 PHE A O 1
ATOM 636 N N . ILE A 1 84 ? -2.637 -10.207 -22.064 1.00 87.00 84 ILE A N 1
ATOM 637 C CA . ILE A 1 84 ? -1.525 -9.678 -21.257 1.00 87.00 84 ILE A CA 1
ATOM 638 C C . ILE A 1 84 ? -2.018 -9.346 -19.845 1.00 87.00 84 ILE A C 1
ATOM 640 O O . ILE A 1 84 ? -1.368 -9.710 -18.865 1.00 87.00 84 ILE A O 1
ATOM 644 N N . LEU A 1 85 ? -3.205 -8.741 -19.735 1.00 87.56 85 LEU A N 1
ATOM 645 C CA . LEU A 1 85 ? -3.881 -8.493 -18.460 1.00 87.56 85 LEU A CA 1
ATOM 646 C C . LEU A 1 85 ? -4.093 -9.782 -17.655 1.00 87.56 85 LEU A C 1
ATOM 648 O O . LEU A 1 85 ? -3.775 -9.826 -16.467 1.00 87.56 85 LEU A O 1
ATOM 652 N N . PHE A 1 86 ? -4.600 -10.840 -18.292 1.00 88.62 86 PHE A N 1
ATOM 653 C CA . PHE A 1 86 ? -4.851 -12.119 -17.627 1.00 88.62 86 PHE A CA 1
ATOM 654 C C . PHE A 1 86 ? -3.554 -12.787 -17.143 1.00 88.62 86 PHE A C 1
ATOM 656 O O . PHE A 1 86 ? -3.475 -13.256 -16.002 1.00 88.62 86 PHE A O 1
ATOM 663 N N . ALA A 1 87 ? -2.512 -12.787 -17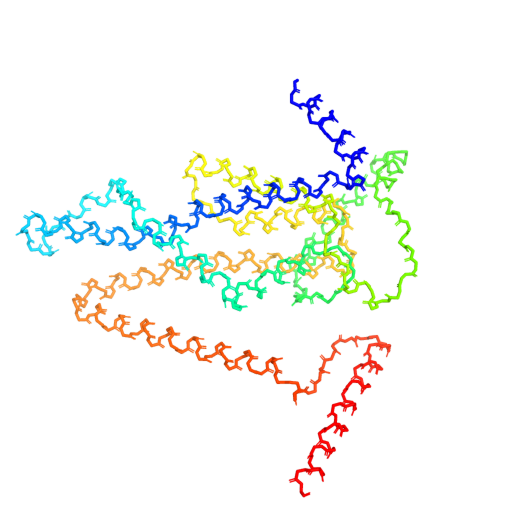.979 1.00 90.56 87 ALA A N 1
ATOM 664 C CA . ALA A 1 87 ? -1.201 -13.314 -17.613 1.00 90.56 87 ALA A CA 1
ATOM 665 C C . ALA A 1 87 ? -0.582 -12.529 -16.442 1.00 90.56 87 ALA A C 1
ATOM 667 O O . ALA A 1 87 ? -0.123 -13.125 -15.464 1.00 90.56 87 ALA A O 1
ATOM 668 N N . ALA A 1 88 ? -0.632 -11.196 -16.496 1.00 89.06 88 ALA A N 1
ATOM 669 C CA . ALA A 1 88 ? -0.136 -10.323 -15.437 1.00 89.06 88 ALA A CA 1
ATOM 670 C C . ALA A 1 88 ? -0.900 -10.520 -14.118 1.00 89.06 88 ALA A C 1
ATOM 672 O O . ALA A 1 88 ? -0.277 -10.640 -13.061 1.00 89.06 88 ALA A O 1
ATOM 673 N N . GLY A 1 89 ? -2.231 -10.636 -14.177 1.00 88.44 89 GLY A N 1
ATOM 674 C CA . GLY A 1 89 ? -3.070 -10.926 -13.014 1.00 88.44 89 GLY A CA 1
ATOM 675 C C . GLY A 1 89 ? -2.722 -12.270 -12.375 1.00 88.44 89 GLY A C 1
ATOM 676 O O . GLY A 1 89 ? -2.575 -12.363 -11.158 1.00 88.44 89 GLY A O 1
ATOM 677 N N . THR A 1 90 ? -2.481 -13.296 -13.192 1.00 89.38 90 THR A N 1
ATOM 678 C CA . THR A 1 90 ? -2.059 -14.620 -12.708 1.00 89.38 90 THR A CA 1
ATOM 679 C C . THR A 1 90 ? -0.708 -14.554 -11.990 1.00 89.38 90 THR A C 1
ATOM 681 O O . THR A 1 90 ? -0.569 -15.070 -10.879 1.00 89.38 90 THR A O 1
ATOM 684 N N . ILE A 1 91 ? 0.283 -13.872 -12.578 1.00 89.94 91 ILE A N 1
ATOM 685 C CA . ILE A 1 91 ? 1.606 -13.680 -11.960 1.00 89.94 91 ILE A CA 1
ATOM 686 C C . ILE A 1 91 ? 1.483 -12.928 -10.633 1.00 89.94 91 ILE A C 1
ATOM 688 O O . ILE A 1 91 ? 2.113 -13.318 -9.646 1.00 89.94 91 ILE A O 1
ATOM 692 N N . MET A 1 92 ? 0.663 -11.877 -10.586 1.00 87.69 92 MET A N 1
ATOM 693 C CA . MET A 1 92 ? 0.419 -11.103 -9.371 1.00 87.69 92 MET A CA 1
ATOM 694 C C . MET A 1 92 ? -0.156 -11.982 -8.254 1.00 87.69 92 MET A C 1
ATOM 696 O O . MET A 1 92 ? 0.391 -11.990 -7.150 1.00 87.69 92 MET A O 1
ATOM 700 N N . VAL A 1 93 ? -1.196 -12.771 -8.543 1.00 86.31 93 VAL A N 1
ATOM 701 C CA . VAL A 1 93 ? -1.827 -13.674 -7.564 1.00 86.31 93 VAL A CA 1
ATOM 702 C C . VAL A 1 93 ? -0.823 -14.691 -7.023 1.00 86.31 93 VAL A C 1
ATOM 704 O O . VAL A 1 93 ? -0.676 -14.819 -5.807 1.00 86.31 93 VAL A O 1
ATOM 707 N N . LEU A 1 94 ? -0.080 -15.370 -7.903 1.00 88.25 94 LEU A N 1
ATOM 708 C CA . LEU A 1 94 ? 0.936 -16.346 -7.493 1.00 88.25 94 LEU A CA 1
ATOM 709 C C . LEU A 1 94 ? 2.027 -15.690 -6.638 1.00 88.25 94 LEU A C 1
ATOM 711 O O . LEU A 1 94 ? 2.430 -16.228 -5.607 1.00 88.25 94 LEU A O 1
ATOM 715 N N . THR A 1 95 ? 2.478 -14.498 -7.025 1.00 85.62 95 THR A N 1
ATOM 716 C CA . THR A 1 95 ? 3.510 -13.766 -6.283 1.00 85.62 95 THR A CA 1
ATOM 717 C C . THR A 1 95 ? 3.033 -13.407 -4.880 1.00 85.62 95 THR A C 1
ATOM 719 O O . THR A 1 95 ? 3.767 -13.622 -3.916 1.00 85.62 95 THR A O 1
ATOM 722 N N . LEU A 1 96 ? 1.807 -12.896 -4.736 1.00 82.06 96 LEU A N 1
ATOM 723 C CA . LEU A 1 96 ? 1.237 -12.552 -3.433 1.00 82.06 96 LEU A CA 1
ATOM 724 C C . LEU A 1 96 ? 1.043 -13.788 -2.550 1.00 82.06 96 LEU A C 1
ATOM 726 O O . LEU A 1 96 ? 1.347 -13.719 -1.359 1.00 82.06 96 LEU A O 1
ATOM 730 N N . TRP A 1 97 ? 0.618 -14.911 -3.136 1.00 82.50 97 TRP A N 1
ATOM 731 C CA . TRP A 1 97 ? 0.420 -16.177 -2.427 1.00 82.50 97 TRP A CA 1
ATOM 732 C C . TRP A 1 97 ? 1.721 -16.721 -1.819 1.00 82.50 97 TRP A C 1
ATOM 734 O O . TRP A 1 97 ? 1.740 -17.176 -0.676 1.00 82.50 97 TRP A O 1
ATOM 744 N N . PHE A 1 98 ? 2.834 -16.656 -2.557 1.00 80.69 98 PHE A N 1
ATOM 745 C CA . PHE A 1 98 ? 4.120 -17.208 -2.110 1.00 80.69 98 PHE A CA 1
ATOM 746 C C . PHE A 1 98 ? 5.048 -16.184 -1.430 1.00 80.69 98 PHE A C 1
ATOM 748 O O . PHE A 1 98 ? 6.104 -16.551 -0.899 1.00 80.69 98 PHE A O 1
ATOM 755 N N . SER A 1 99 ? 4.692 -14.896 -1.420 1.00 80.25 99 SER A N 1
ATOM 756 C CA . SER A 1 99 ? 5.556 -13.837 -0.894 1.00 80.25 99 SER A CA 1
ATOM 757 C C . SER A 1 99 ? 5.561 -13.795 0.634 1.00 80.25 99 SER A C 1
ATOM 759 O O . SER A 1 99 ? 4.613 -13.391 1.300 1.00 80.25 99 SER A O 1
ATOM 761 N N . LYS A 1 100 ? 6.714 -14.117 1.226 1.00 72.81 100 LYS A N 1
ATOM 762 C CA . LYS A 1 100 ? 6.938 -13.907 2.668 1.00 72.81 100 LYS A CA 1
ATOM 763 C C . LYS A 1 100 ? 6.939 -12.420 3.051 1.00 72.81 100 LYS A C 1
ATOM 765 O O . LYS A 1 100 ? 6.632 -12.091 4.189 1.00 72.81 100 LYS A O 1
ATOM 770 N N . LYS A 1 101 ? 7.278 -11.526 2.111 1.00 71.62 101 LYS A N 1
ATOM 771 C CA . LYS A 1 101 ? 7.326 -10.072 2.337 1.00 71.62 101 LYS A CA 1
ATOM 772 C C . LYS A 1 101 ? 5.929 -9.473 2.498 1.00 71.62 101 LYS A C 1
ATOM 774 O O . LYS A 1 101 ? 5.744 -8.665 3.401 1.00 71.62 101 LYS A O 1
ATOM 779 N N . SER A 1 102 ? 4.961 -9.874 1.665 1.00 71.50 102 SER A N 1
ATOM 780 C CA . SER A 1 102 ? 3.575 -9.387 1.776 1.00 71.50 102 SER A CA 1
ATOM 781 C C . SER A 1 102 ? 2.976 -9.778 3.125 1.00 71.50 102 SER A C 1
ATOM 783 O O . SER A 1 102 ? 2.391 -8.936 3.797 1.00 71.50 102 SER A O 1
ATOM 785 N N . ARG A 1 103 ? 3.247 -11.002 3.593 1.00 71.75 103 ARG A N 1
ATOM 786 C CA . ARG A 1 103 ? 2.821 -11.462 4.919 1.00 71.75 103 ARG A CA 1
ATOM 787 C C . ARG A 1 103 ? 3.350 -10.584 6.061 1.00 71.75 103 ARG A C 1
ATOM 789 O O . ARG A 1 103 ? 2.575 -10.194 6.926 1.00 71.75 103 ARG A O 1
ATOM 796 N N . THR A 1 104 ? 4.633 -10.211 6.051 1.00 70.81 104 THR A N 1
ATOM 797 C CA . THR A 1 104 ? 5.207 -9.311 7.076 1.00 70.81 104 THR A CA 1
ATOM 798 C C . THR A 1 104 ? 4.568 -7.915 7.067 1.00 70.81 104 THR A C 1
ATOM 800 O O . THR A 1 104 ? 4.433 -7.285 8.121 1.00 70.81 104 THR A O 1
ATOM 803 N N . VAL A 1 105 ? 4.165 -7.416 5.893 1.00 73.75 105 VAL A N 1
ATOM 804 C CA . VAL A 1 105 ? 3.442 -6.139 5.770 1.00 73.75 105 VAL A CA 1
ATOM 805 C C . VAL A 1 105 ? 2.056 -6.260 6.395 1.00 73.75 105 VAL A C 1
ATOM 807 O O . VAL A 1 105 ? 1.725 -5.459 7.267 1.00 73.75 105 VAL A O 1
ATOM 810 N N . THR A 1 106 ? 1.307 -7.309 6.050 1.00 74.25 106 THR A N 1
ATOM 811 C CA . THR A 1 106 ? -0.003 -7.601 6.648 1.00 74.25 106 THR A CA 1
ATOM 812 C C . THR A 1 106 ? 0.088 -7.736 8.171 1.00 74.25 106 THR A C 1
ATOM 814 O O . THR A 1 106 ? -0.702 -7.142 8.895 1.00 74.25 106 THR A O 1
ATOM 817 N N . GLU A 1 107 ? 1.103 -8.427 8.697 1.00 70.81 107 GLU A N 1
ATOM 818 C CA . GLU A 1 107 ? 1.342 -8.536 10.145 1.00 70.81 107 GLU A CA 1
ATOM 819 C C . GLU A 1 107 ? 1.641 -7.181 10.812 1.00 70.81 107 GLU A C 1
ATOM 821 O O . GLU A 1 107 ? 1.398 -6.996 12.006 1.00 70.81 107 GLU A O 1
ATOM 826 N N . THR A 1 108 ? 2.209 -6.225 10.077 1.00 66.62 108 THR A N 1
ATOM 827 C CA . THR A 1 108 ? 2.503 -4.879 10.588 1.00 66.62 108 THR A CA 1
ATOM 828 C C . THR A 1 108 ? 1.265 -3.992 10.583 1.00 66.62 108 THR A C 1
ATOM 830 O O . THR A 1 108 ? 0.990 -3.352 11.598 1.00 66.62 108 THR A O 1
ATOM 833 N N . GLU A 1 109 ? 0.479 -4.031 9.509 1.00 72.62 109 GLU A N 1
ATOM 834 C CA . GLU A 1 109 ? -0.834 -3.382 9.421 1.00 72.62 109 GLU A CA 1
ATOM 835 C C . GLU A 1 109 ? -1.774 -3.879 10.525 1.00 72.62 109 GLU A C 1
ATOM 837 O O . GLU A 1 109 ? -2.281 -3.079 11.312 1.00 72.62 109 GLU A O 1
ATOM 842 N N . ILE A 1 110 ? -1.914 -5.202 10.663 1.00 75.69 110 ILE A N 1
ATOM 843 C CA . ILE A 1 110 ? -2.734 -5.809 11.713 1.00 75.69 110 ILE A CA 1
ATOM 844 C C . ILE A 1 110 ? -2.236 -5.373 13.092 1.00 75.69 110 ILE A C 1
ATOM 846 O O . ILE A 1 110 ? -3.044 -4.980 13.924 1.00 75.69 110 ILE A O 1
ATOM 850 N N . SER A 1 111 ? -0.921 -5.386 13.349 1.00 69.81 111 SER A N 1
ATOM 851 C CA . SER A 1 111 ? -0.398 -5.013 14.671 1.00 69.81 111 SER A CA 1
ATOM 852 C C . SER A 1 111 ? -0.692 -3.565 15.077 1.00 69.81 111 SER A C 1
ATOM 854 O O . SER A 1 111 ? -0.873 -3.315 16.263 1.00 69.81 111 SER A O 1
ATOM 856 N N . LEU A 1 112 ? -0.754 -2.638 14.115 1.00 67.44 112 LEU A N 1
ATOM 857 C CA . LEU A 1 112 ? -1.030 -1.220 14.369 1.00 67.44 112 LEU A CA 1
ATOM 858 C C . LEU A 1 112 ? -2.523 -0.940 14.560 1.00 67.44 112 LEU A C 1
ATOM 860 O O . LEU A 1 112 ? -2.891 -0.109 15.389 1.00 67.44 112 LEU A O 1
ATOM 864 N N . ALA A 1 113 ? -3.371 -1.643 13.809 1.00 71.50 113 ALA A N 1
ATOM 865 C CA . ALA A 1 113 ? -4.817 -1.476 13.872 1.00 71.50 113 ALA A CA 1
ATOM 866 C C . ALA A 1 113 ? -5.485 -2.351 14.951 1.00 71.50 113 ALA A C 1
ATOM 868 O O . ALA A 1 113 ? -6.661 -2.139 15.259 1.00 71.50 113 ALA A O 1
ATOM 869 N N . ARG A 1 114 ? -4.776 -3.347 15.508 1.00 74.81 114 ARG A N 1
ATOM 870 C CA . ARG A 1 114 ? -5.322 -4.333 16.453 1.00 74.81 114 ARG A CA 1
ATOM 871 C C . ARG A 1 114 ? -5.968 -3.679 17.671 1.00 74.81 114 ARG A C 1
ATOM 873 O O . ARG A 1 114 ? -5.494 -2.686 18.225 1.00 74.81 114 ARG A O 1
ATOM 880 N N . GLU A 1 115 ? -7.040 -4.311 18.120 1.00 55.22 115 GLU A N 1
ATOM 881 C CA . GLU A 1 115 ? -7.704 -3.998 19.374 1.00 55.22 115 GLU A CA 1
ATOM 882 C C . GLU A 1 115 ? -7.067 -4.753 20.556 1.00 55.22 115 GLU A C 1
ATOM 884 O O . GLU A 1 115 ? -6.904 -5.968 20.504 1.00 55.22 115 GLU A O 1
ATOM 889 N N . GLY A 1 116 ? -6.690 -4.037 21.621 1.00 58.81 116 GLY A N 1
ATOM 890 C CA . GLY A 1 116 ? -6.129 -4.629 22.844 1.00 58.81 116 GLY A CA 1
ATOM 891 C C . GLY A 1 116 ? -4.637 -4.363 23.073 1.00 58.81 116 GLY A C 1
ATOM 892 O O . GLY A 1 116 ? -3.985 -3.619 22.331 1.00 58.81 116 GLY A O 1
ATOM 893 N N . GLU A 1 117 ? -4.114 -4.944 24.156 1.00 51.84 117 GLU A N 1
ATOM 894 C CA . GLU A 1 117 ? -2.711 -4.819 24.546 1.00 51.84 117 GLU A CA 1
ATOM 895 C C . GLU A 1 117 ? -1.805 -5.712 23.695 1.00 51.84 117 GLU A C 1
ATOM 897 O O . GLU A 1 117 ? -2.076 -6.884 23.435 1.00 51.84 117 GLU A O 1
ATOM 902 N N . GLY A 1 118 ? -0.664 -5.167 23.292 1.00 55.62 118 GLY A N 1
ATOM 903 C CA . GLY A 1 118 ? 0.463 -5.966 22.851 1.00 55.62 118 GLY A CA 1
ATOM 904 C C . GLY A 1 118 ? 1.625 -5.098 22.399 1.00 55.62 118 GLY A C 1
ATOM 905 O O . GLY A 1 118 ? 1.585 -3.877 22.520 1.00 55.62 118 GLY A O 1
ATOM 906 N N . LYS A 1 119 ? 2.702 -5.737 21.938 1.00 59.47 119 LYS A N 1
ATOM 907 C CA . LYS A 1 119 ? 3.964 -5.037 21.687 1.00 59.47 119 LYS A CA 1
ATOM 908 C C . LYS A 1 119 ? 3.840 -4.059 20.515 1.00 59.47 119 LYS A C 1
ATOM 910 O O . LYS A 1 119 ? 3.691 -4.481 19.369 1.00 59.47 119 LYS A O 1
ATOM 915 N N . GLU A 1 120 ? 3.961 -2.769 20.812 1.00 68.69 120 GLU A N 1
ATOM 916 C CA . GLU A 1 120 ? 4.038 -1.714 19.805 1.00 68.69 120 GLU A CA 1
ATOM 917 C C . GLU A 1 120 ? 5.396 -1.770 19.095 1.00 68.69 120 GLU A C 1
ATOM 919 O O . GLU A 1 120 ? 6.447 -1.864 19.730 1.00 68.69 120 GLU A O 1
ATOM 924 N N . LYS A 1 121 ? 5.380 -1.751 17.759 1.00 65.50 121 LYS A N 1
ATOM 925 C CA . LYS A 1 121 ? 6.592 -1.913 16.934 1.00 65.50 121 LYS A CA 1
ATOM 926 C C . LYS A 1 121 ? 7.409 -0.624 16.773 1.00 65.50 121 LYS A C 1
ATOM 928 O O . LYS A 1 121 ? 8.537 -0.693 16.293 1.00 65.50 121 LYS A O 1
ATOM 933 N N . PHE A 1 122 ? 6.847 0.533 17.125 1.00 72.94 122 PHE A N 1
ATOM 934 C CA . PHE A 1 122 ? 7.429 1.848 16.847 1.00 72.94 122 PHE A CA 1
ATOM 935 C C . PHE A 1 122 ? 7.721 2.611 18.125 1.00 72.94 122 PHE A C 1
ATOM 937 O O . PHE A 1 122 ? 6.910 2.601 19.042 1.00 72.94 122 PHE A O 1
ATOM 944 N N . GLU A 1 123 ? 8.841 3.329 18.156 1.00 80.00 123 GLU A N 1
ATOM 945 C CA . GLU A 1 123 ? 9.175 4.195 19.281 1.00 80.00 123 GLU A CA 1
ATOM 946 C C . GLU A 1 123 ? 8.500 5.576 19.182 1.00 80.00 123 GLU A C 1
ATOM 948 O O . GLU A 1 123 ? 8.335 6.124 18.086 1.00 80.00 123 GLU A O 1
ATOM 953 N N . PRO A 1 124 ? 8.122 6.178 20.323 1.00 80.75 124 PRO A N 1
ATOM 954 C CA . PRO A 1 124 ? 7.413 7.445 20.362 1.00 80.75 124 PRO A CA 1
ATOM 955 C C . PRO A 1 124 ? 8.369 8.613 20.093 1.00 80.75 124 PRO A C 1
ATOM 957 O O . PRO A 1 124 ? 9.346 8.811 20.815 1.00 80.75 124 PRO A O 1
ATOM 960 N N . ASN A 1 125 ? 8.032 9.453 19.115 1.00 87.38 125 ASN A N 1
ATOM 961 C CA . ASN A 1 125 ? 8.797 10.649 18.740 1.00 87.38 125 ASN A CA 1
ATOM 962 C C . ASN A 1 125 ? 8.155 11.952 19.270 1.00 87.38 125 ASN A C 1
ATOM 964 O O . ASN A 1 125 ? 7.032 11.950 19.778 1.00 87.38 125 ASN A O 1
ATOM 968 N N . LEU A 1 126 ? 8.856 13.087 19.158 1.00 87.81 126 LEU A N 1
ATOM 969 C CA . LEU A 1 126 ? 8.363 14.383 19.653 1.00 87.81 126 LEU A CA 1
ATOM 970 C C . LEU A 1 126 ? 7.000 14.764 19.046 1.00 87.81 126 LEU A C 1
ATOM 972 O O . LEU A 1 126 ? 6.091 15.155 19.775 1.00 87.81 126 LEU A O 1
ATOM 976 N N . PHE A 1 127 ? 6.840 14.586 17.735 1.00 87.88 127 PHE A N 1
ATOM 977 C CA . PHE A 1 127 ? 5.608 14.920 17.016 1.00 87.88 127 PHE A CA 1
ATOM 978 C C . PHE A 1 127 ? 4.408 14.089 17.478 1.00 87.88 127 PHE A C 1
ATOM 980 O O . PHE A 1 127 ? 3.345 14.642 17.746 1.00 87.88 127 PHE A O 1
ATOM 987 N N . SER A 1 128 ? 4.581 12.779 17.656 1.00 88.44 128 SER A N 1
ATOM 988 C CA . SER A 1 128 ? 3.531 11.893 18.169 1.00 88.44 128 SER A CA 1
ATOM 989 C C . SER A 1 128 ? 3.092 12.285 19.580 1.00 88.44 128 SER A C 1
ATOM 991 O O . SER A 1 128 ? 1.897 12.316 19.868 1.00 88.44 128 SER A O 1
ATOM 993 N N . ARG A 1 129 ? 4.036 12.675 20.450 1.00 88.50 129 ARG A N 1
ATOM 994 C CA . ARG A 1 129 ? 3.726 13.157 21.805 1.00 88.50 129 ARG A CA 1
ATOM 995 C C . ARG A 1 129 ? 2.937 14.458 21.769 1.00 88.50 129 ARG A C 1
ATOM 997 O O . ARG A 1 129 ? 1.991 14.601 22.536 1.00 88.50 129 ARG A O 1
ATOM 1004 N N . LEU A 1 130 ? 3.317 15.394 20.899 1.00 90.75 130 LEU A N 1
ATOM 1005 C CA . LEU A 1 130 ? 2.613 16.667 20.739 1.00 90.75 130 LEU A CA 1
ATOM 1006 C C . LEU A 1 130 ? 1.190 16.461 20.213 1.00 90.75 130 LEU A C 1
ATOM 1008 O O . LEU A 1 130 ? 0.257 17.015 20.786 1.00 90.75 130 LEU A O 1
ATOM 1012 N N . LEU A 1 131 ? 1.009 15.614 19.197 1.00 90.00 131 LEU A N 1
ATOM 1013 C CA . LEU A 1 131 ? -0.310 15.313 18.632 1.00 90.00 131 LEU A CA 1
ATOM 1014 C C . LEU A 1 131 ? -1.236 14.635 19.639 1.00 90.00 131 LEU A C 1
ATOM 1016 O O . LEU A 1 131 ? -2.387 15.048 19.779 1.00 90.00 131 LEU A O 1
ATOM 1020 N N . VAL A 1 132 ? -0.743 13.633 20.374 1.00 88.31 132 VAL A N 1
ATOM 1021 C CA . VAL A 1 132 ? -1.549 12.967 21.408 1.00 88.31 132 VAL A CA 1
ATOM 1022 C C . VAL A 1 132 ? -1.908 13.951 22.518 1.00 88.31 132 VAL A C 1
ATOM 1024 O O . VAL A 1 132 ? -3.072 14.028 22.892 1.00 88.31 132 VAL A O 1
ATOM 1027 N N . ARG A 1 133 ? -0.954 14.767 22.990 1.00 88.81 133 ARG A N 1
ATOM 1028 C CA . ARG A 1 133 ? -1.223 15.796 24.009 1.00 88.81 133 ARG A CA 1
ATOM 1029 C C . ARG A 1 133 ? -2.262 16.814 23.545 1.00 88.81 133 ARG A C 1
ATOM 1031 O O . ARG A 1 133 ? -3.193 17.086 24.295 1.00 88.81 133 ARG A O 1
ATOM 1038 N N . GLY A 1 134 ? -2.133 17.336 22.326 1.00 90.94 134 GLY A N 1
ATOM 1039 C CA . GLY A 1 134 ? -3.108 18.265 21.751 1.00 90.94 134 GLY A CA 1
ATOM 1040 C C . GLY A 1 134 ? -4.493 17.631 21.620 1.00 90.94 134 GLY A C 1
ATOM 1041 O O . GLY A 1 134 ? -5.486 18.225 22.026 1.00 90.94 134 GLY A O 1
ATOM 1042 N N . SER A 1 135 ? -4.560 16.379 21.163 1.00 88.38 135 SER A N 1
ATOM 1043 C CA . SER A 1 135 ? -5.823 15.635 21.056 1.00 88.38 135 SER A CA 1
ATOM 1044 C C . SER A 1 135 ? -6.475 15.410 22.425 1.00 88.38 135 SER A C 1
ATOM 1046 O O . SER A 1 135 ? -7.685 15.562 22.565 1.00 88.38 135 SER A O 1
ATOM 1048 N N . THR A 1 136 ? -5.683 15.106 23.460 1.00 88.00 136 THR A N 1
ATOM 1049 C CA . THR A 1 136 ? -6.178 14.986 24.840 1.00 88.00 136 THR A CA 1
ATOM 1050 C C . THR A 1 136 ? -6.675 16.324 25.385 1.00 88.00 136 THR A C 1
ATOM 1052 O O . THR A 1 136 ? -7.707 16.353 26.042 1.00 88.00 136 THR A O 1
ATOM 1055 N N . GLN A 1 137 ? -6.000 17.440 25.094 1.00 90.94 137 GLN A N 1
ATOM 1056 C CA . GLN A 1 137 ? -6.470 18.771 25.501 1.00 90.94 137 GLN A CA 1
ATOM 1057 C C . GLN A 1 137 ? -7.817 19.121 24.862 1.00 90.94 137 GLN A C 1
ATOM 1059 O O . GLN A 1 137 ? -8.712 19.611 25.546 1.00 90.94 137 GLN A O 1
ATOM 1064 N N . VAL A 1 138 ? -7.987 18.811 23.574 1.00 91.44 138 VAL A N 1
ATOM 1065 C CA . VAL A 1 138 ? -9.269 18.977 22.879 1.00 91.44 138 VAL A CA 1
ATOM 1066 C C . VAL A 1 138 ? -10.347 18.090 23.508 1.00 91.44 138 VAL A C 1
ATOM 1068 O O . VAL A 1 138 ? -11.453 18.561 23.755 1.00 91.44 138 VAL A O 1
ATOM 1071 N N . ALA A 1 139 ? -10.030 16.833 23.829 1.00 87.56 139 ALA A N 1
ATOM 1072 C CA . ALA A 1 139 ? -10.970 15.934 24.497 1.00 87.56 139 ALA A CA 1
ATOM 1073 C C . ALA A 1 139 ? -11.418 16.475 25.868 1.00 87.56 139 ALA A C 1
ATOM 1075 O O . ALA A 1 139 ? -12.615 16.507 26.137 1.00 87.56 139 ALA A O 1
ATOM 1076 N N . LEU A 1 140 ? -10.482 16.974 26.686 1.00 89.12 140 LEU A N 1
ATOM 1077 C CA . LEU A 1 140 ? -10.778 17.588 27.988 1.00 89.12 140 LEU A CA 1
ATOM 1078 C C . LEU A 1 140 ? -11.642 18.850 27.854 1.00 89.12 140 LEU A C 1
ATOM 1080 O O . LEU A 1 140 ? -12.518 19.101 28.677 1.00 89.12 140 LEU A O 1
ATOM 1084 N N . PHE A 1 141 ? -11.431 19.640 26.801 1.00 94.00 141 PHE A N 1
ATOM 1085 C CA . PHE A 1 141 ? -12.277 20.793 26.501 1.00 94.00 141 PHE A CA 1
ATOM 1086 C C . PHE A 1 141 ? -13.721 20.378 26.176 1.00 94.00 141 PHE A C 1
ATOM 1088 O O . PHE A 1 141 ? -14.665 20.974 26.695 1.00 94.00 141 PHE A O 1
ATOM 1095 N N . PHE A 1 142 ? -13.913 19.326 25.374 1.00 90.31 142 PHE A N 1
ATOM 1096 C CA . PHE A 1 142 ? -15.250 18.782 25.115 1.00 90.31 142 PHE A CA 1
ATOM 1097 C C . PHE A 1 142 ? -15.883 18.170 26.369 1.00 90.31 142 PHE A C 1
ATOM 1099 O O . PHE A 1 142 ? -17.075 18.362 26.594 1.00 90.31 142 PHE A O 1
ATOM 1106 N N . GLU A 1 143 ? -15.107 17.489 27.210 1.00 89.19 143 GLU A N 1
ATOM 1107 C CA . GLU A 1 143 ? -15.574 16.974 28.504 1.00 89.19 143 GLU A CA 1
ATOM 1108 C C . GLU A 1 143 ? -16.026 18.104 29.443 1.00 89.19 143 GLU A C 1
ATOM 1110 O O . GLU A 1 143 ? -16.990 17.950 30.185 1.00 89.19 143 GLU A O 1
ATOM 1115 N N . TYR A 1 144 ? -15.396 19.277 29.373 1.00 92.06 144 TYR A N 1
ATOM 1116 C CA . TYR A 1 144 ? -15.820 20.439 30.152 1.00 92.06 144 TYR A CA 1
ATOM 1117 C C . TYR A 1 144 ? -17.142 21.053 29.653 1.00 92.06 144 TYR A C 1
ATOM 1119 O O . TYR A 1 144 ? -17.960 21.496 30.457 1.00 92.06 144 TYR A O 1
ATOM 1127 N N . ILE A 1 145 ? -17.368 21.081 28.334 1.00 95.19 145 ILE A N 1
ATOM 1128 C CA . ILE A 1 145 ? -18.542 21.735 27.725 1.00 95.19 145 ILE A CA 1
ATOM 1129 C C . ILE A 1 145 ? -19.773 20.822 27.681 1.00 95.19 145 ILE A C 1
ATOM 1131 O O . ILE A 1 145 ? -20.906 21.299 27.776 1.00 95.19 145 ILE A O 1
ATOM 1135 N N . LEU A 1 146 ? -19.588 19.514 27.495 1.00 93.38 146 LEU A N 1
ATOM 1136 C CA . LEU A 1 146 ? -20.703 18.586 27.315 1.00 93.38 146 LEU A CA 1
ATOM 1137 C C . LEU A 1 146 ? -21.389 18.271 28.657 1.00 93.38 146 LEU A C 1
ATOM 1139 O O . LEU A 1 146 ? -20.709 18.008 29.646 1.00 93.38 146 LEU A O 1
ATOM 1143 N N . PRO A 1 147 ? -22.732 18.205 28.716 1.00 94.50 147 PRO A N 1
ATOM 1144 C CA . PRO A 1 147 ? -23.438 17.842 29.940 1.00 94.50 147 PRO A CA 1
ATOM 1145 C C . PRO A 1 147 ? -23.167 16.382 30.334 1.00 94.50 147 PRO A C 1
ATOM 1147 O O . PRO A 1 147 ? -23.122 15.499 29.473 1.00 94.50 147 PRO A O 1
ATOM 1150 N N . LYS A 1 148 ? -23.072 16.106 31.644 1.00 92.50 148 LYS A N 1
ATOM 1151 C CA . LYS A 1 148 ? -22.773 14.764 32.191 1.00 92.50 148 LYS A CA 1
ATOM 1152 C C . LYS A 1 148 ? -23.683 13.660 31.644 1.00 92.50 148 LYS A C 1
ATOM 1154 O O . LYS A 1 148 ? -23.214 12.580 31.312 1.00 92.50 148 LYS A O 1
ATOM 1159 N N . SER A 1 149 ? -24.970 13.950 31.450 1.00 92.19 149 SER A N 1
ATOM 1160 C CA . SER A 1 149 ? -25.939 12.994 30.894 1.00 92.19 149 SER A CA 1
ATOM 1161 C C . SER A 1 149 ? -25.617 12.555 29.460 1.00 92.19 149 SER A C 1
ATOM 1163 O O . SER A 1 149 ? -25.954 11.439 29.059 1.00 92.19 149 SER A O 1
ATOM 1165 N N . LEU A 1 150 ? -24.974 13.418 28.669 1.00 90.81 150 LEU A N 1
ATOM 1166 C CA . LEU A 1 150 ? -24.516 13.085 27.325 1.00 90.81 150 LEU A CA 1
ATOM 1167 C C . LEU A 1 150 ? -23.197 12.311 27.372 1.00 90.81 150 LEU A C 1
ATOM 1169 O O . LEU A 1 150 ? -23.056 11.344 26.628 1.00 90.81 150 LEU A O 1
ATOM 1173 N N . GLN A 1 151 ? -22.283 12.677 28.273 1.00 89.81 151 GLN A N 1
ATOM 1174 C CA . GLN A 1 151 ? -21.037 11.936 28.499 1.00 89.81 151 GLN A CA 1
ATOM 1175 C C . GLN A 1 151 ? -21.327 10.485 28.899 1.00 89.81 151 GLN A C 1
ATOM 1177 O O . GLN A 1 151 ? -20.872 9.564 28.231 1.00 89.81 151 GLN A O 1
ATOM 1182 N N . GLU A 1 152 ? -22.211 10.271 29.875 1.00 89.81 152 GLU A N 1
ATOM 1183 C CA . GLU A 1 152 ? -22.628 8.933 30.308 1.00 89.81 152 GLU A CA 1
ATOM 1184 C C . GLU A 1 152 ? -23.285 8.125 29.179 1.00 89.81 152 GLU A C 1
ATOM 1186 O O . GLU A 1 152 ? -23.065 6.919 29.058 1.00 89.81 152 GLU A O 1
ATOM 1191 N N . LYS A 1 153 ? -24.089 8.768 28.317 1.00 91.31 153 LYS A N 1
ATOM 1192 C CA . LYS A 1 153 ? -24.670 8.113 27.130 1.00 91.31 153 LYS A CA 1
ATOM 1193 C C . LYS A 1 153 ? -23.605 7.701 26.118 1.00 91.31 153 LYS A C 1
ATOM 1195 O O . LYS A 1 153 ? -23.766 6.661 25.483 1.00 91.31 153 LYS A O 1
ATOM 1200 N N . ILE A 1 154 ? -22.570 8.519 25.937 1.00 88.06 154 ILE A N 1
ATOM 1201 C CA . ILE A 1 154 ? -21.439 8.215 25.059 1.00 88.06 154 ILE A CA 1
ATOM 1202 C C . ILE A 1 154 ? -20.641 7.056 25.659 1.00 88.06 154 ILE A C 1
ATOM 1204 O O . ILE A 1 154 ? -20.439 6.055 24.980 1.00 88.06 154 ILE A O 1
ATOM 1208 N N . ASP A 1 155 ? -20.266 7.135 26.934 1.00 86.94 155 ASP A N 1
ATOM 1209 C CA . ASP A 1 155 ? -19.445 6.118 27.593 1.00 86.94 155 ASP A CA 1
ATOM 1210 C C . ASP A 1 155 ? -20.143 4.757 27.664 1.00 86.94 155 ASP A C 1
ATOM 1212 O O . ASP A 1 155 ? -19.504 3.737 27.409 1.00 86.94 155 ASP A O 1
ATOM 1216 N N . LYS A 1 156 ? -21.468 4.720 27.872 1.00 87.06 156 LYS A N 1
ATOM 1217 C CA . LYS A 1 156 ? -22.259 3.477 27.788 1.00 87.06 156 LYS A CA 1
ATOM 1218 C C . LYS A 1 156 ? -22.150 2.769 26.434 1.00 87.06 156 LYS A C 1
ATOM 1220 O O . LYS A 1 156 ? -22.279 1.553 26.392 1.00 87.06 156 LYS A O 1
ATOM 1225 N N . ARG A 1 157 ? -21.905 3.488 25.331 1.00 83.75 157 ARG A N 1
ATOM 1226 C CA . ARG A 1 157 ? -21.720 2.874 23.999 1.00 83.75 157 ARG A CA 1
ATOM 1227 C C . ARG A 1 157 ? -20.343 2.240 23.813 1.00 83.75 157 ARG A C 1
ATOM 1229 O O . ARG A 1 157 ? -20.191 1.416 22.921 1.00 83.75 157 ARG A O 1
ATOM 1236 N N . PHE A 1 158 ? -19.368 2.618 24.639 1.00 79.44 158 PHE A N 1
ATOM 1237 C CA . PHE A 1 158 ? -18.006 2.080 24.616 1.00 79.44 158 PHE A CA 1
ATOM 1238 C C . PHE A 1 158 ? -17.751 1.046 25.721 1.00 79.44 158 PHE A C 1
ATOM 1240 O O . PHE A 1 158 ? -16.647 0.506 25.804 1.00 79.44 158 PHE A O 1
ATOM 1247 N N . GLN A 1 159 ? -18.746 0.758 26.567 1.00 76.06 159 GLN A N 1
ATOM 1248 C CA . GLN A 1 159 ? -18.662 -0.337 27.528 1.00 76.06 159 GLN A CA 1
ATOM 1249 C C . GLN A 1 159 ? -18.603 -1.659 26.770 1.00 76.06 159 GLN A C 1
ATOM 1251 O O . GLN A 1 159 ? -19.563 -2.072 26.119 1.00 76.06 159 GLN A O 1
ATOM 1256 N N . LYS A 1 160 ? -17.443 -2.308 26.837 1.00 67.00 160 LYS A N 1
ATOM 1257 C CA . LYS A 1 160 ? -17.251 -3.625 26.241 1.00 67.00 160 LYS A CA 1
ATOM 1258 C C . LYS A 1 160 ? -17.937 -4.670 27.120 1.00 67.00 160 LYS A C 1
ATOM 1260 O O . LYS A 1 160 ? -17.886 -4.532 28.344 1.00 67.00 160 LYS A O 1
ATOM 1265 N N . PRO A 1 161 ? -18.557 -5.706 26.529 1.00 62.50 161 PRO A N 1
ATOM 1266 C CA . PRO A 1 161 ? -18.985 -6.870 27.291 1.00 62.50 161 PRO A CA 1
ATOM 1267 C C . PRO A 1 161 ? -17.787 -7.399 28.077 1.00 62.50 161 PRO A C 1
ATOM 1269 O O . PRO A 1 161 ? -16.692 -7.502 27.520 1.00 62.50 161 PRO A O 1
ATOM 1272 N N . GLU A 1 162 ? -17.984 -7.672 29.363 1.00 52.56 162 GLU A N 1
ATOM 1273 C CA . GLU A 1 162 ? -16.935 -8.179 30.240 1.00 52.56 162 GLU A CA 1
ATOM 1274 C C . GLU A 1 162 ? -16.384 -9.472 29.626 1.00 52.56 162 GLU A C 1
ATOM 1276 O O . GLU A 1 162 ? -17.099 -10.464 29.456 1.00 52.56 162 GLU A O 1
ATOM 1281 N N . VAL A 1 163 ? -15.136 -9.417 29.160 1.00 54.66 163 VAL A N 1
ATOM 1282 C CA . VAL A 1 163 ? -14.483 -10.568 28.549 1.00 54.66 163 VAL A CA 1
ATOM 1283 C C . VAL A 1 163 ? -14.226 -11.535 29.690 1.00 54.66 163 VAL A C 1
ATOM 1285 O O . VAL A 1 163 ? -13.453 -11.223 30.591 1.00 54.66 163 VAL A O 1
ATOM 1288 N N . VAL A 1 164 ? -14.924 -12.672 29.661 1.00 45.62 164 VAL A N 1
ATOM 1289 C CA . VAL A 1 164 ? -14.705 -13.812 30.556 1.00 45.62 164 VAL A CA 1
ATOM 1290 C C . VAL A 1 164 ? -13.201 -14.008 30.733 1.00 45.62 164 VAL A C 1
ATOM 1292 O O . VAL A 1 164 ? -12.488 -14.074 29.731 1.00 45.62 164 VAL A O 1
ATOM 1295 N N . ASP A 1 165 ? -12.752 -14.062 31.989 1.00 44.88 165 ASP A N 1
ATOM 1296 C CA . ASP A 1 165 ? -11.375 -14.306 32.428 1.00 44.88 165 ASP A CA 1
ATOM 1297 C C . ASP A 1 165 ? -10.795 -15.527 31.689 1.00 44.88 165 ASP A C 1
ATOM 1299 O O . ASP A 1 165 ? -10.948 -16.679 32.099 1.00 44.88 165 ASP A O 1
ATOM 1303 N N . MET A 1 166 ? -10.192 -15.288 30.525 1.00 51.72 166 MET A N 1
ATOM 1304 C CA . MET A 1 166 ? -9.560 -16.315 29.709 1.00 51.72 166 MET A CA 1
ATOM 1305 C C . MET A 1 166 ? -8.044 -16.252 29.919 1.00 51.72 166 MET A C 1
ATOM 1307 O O . MET A 1 166 ? -7.475 -15.157 29.977 1.00 51.72 166 MET A O 1
ATOM 1311 N N . PRO A 1 167 ? -7.358 -17.407 30.006 1.00 54.22 167 PRO A N 1
ATOM 1312 C CA . PRO A 1 167 ? -5.906 -17.448 30.134 1.00 54.22 167 PRO A CA 1
ATOM 1313 C C . PRO A 1 167 ? -5.235 -16.643 29.011 1.00 54.22 167 PRO A C 1
ATOM 1315 O O . PRO A 1 167 ? -5.632 -16.738 27.849 1.00 54.22 167 PRO A O 1
ATOM 1318 N N . LYS A 1 168 ? -4.180 -15.878 29.332 1.00 53.31 168 LYS A N 1
ATOM 1319 C CA . LYS A 1 168 ? -3.456 -15.003 28.380 1.00 53.31 168 LYS A CA 1
ATOM 1320 C C . LYS A 1 168 ? -2.968 -15.714 27.108 1.00 53.31 168 LYS A C 1
ATOM 1322 O O . LYS A 1 168 ? -2.784 -15.064 26.085 1.00 53.31 168 LYS A O 1
ATOM 1327 N N . GLU A 1 169 ? -2.781 -17.028 27.161 1.00 50.47 169 GLU A N 1
ATOM 1328 C CA . GLU A 1 169 ? -2.408 -17.869 26.018 1.00 50.47 169 GLU A CA 1
ATOM 1329 C C . GLU A 1 169 ? -3.536 -17.968 24.976 1.00 50.47 169 GLU A C 1
ATOM 1331 O O . GLU A 1 169 ? -3.261 -17.918 23.781 1.00 50.47 169 GLU A O 1
ATOM 1336 N N . MET A 1 170 ? -4.804 -17.963 25.403 1.00 49.34 170 MET A N 1
ATOM 1337 C CA . MET A 1 170 ? -5.967 -17.915 24.504 1.00 49.34 170 MET A CA 1
ATOM 1338 C C . MET A 1 170 ? -6.251 -16.501 23.969 1.00 49.34 170 MET A C 1
ATOM 1340 O O . MET A 1 170 ? -6.875 -16.355 22.920 1.00 49.34 170 MET A O 1
ATOM 1344 N N . LEU A 1 171 ? -5.748 -15.450 24.633 1.00 51.59 171 LEU A N 1
ATOM 1345 C CA . LEU A 1 171 ? -5.815 -14.065 24.135 1.00 51.59 171 LEU A CA 1
ATOM 1346 C C . LEU A 1 171 ? -4.941 -13.835 22.892 1.00 51.59 171 LEU A C 1
ATOM 1348 O O . LEU A 1 171 ? -5.236 -12.945 22.098 1.00 51.59 171 LEU A O 1
ATOM 1352 N N . ALA A 1 172 ? -3.885 -14.632 22.700 1.00 47.56 172 ALA A N 1
ATOM 1353 C CA . ALA A 1 172 ? -3.015 -14.544 21.526 1.00 47.56 172 ALA A CA 1
ATOM 1354 C C . ALA A 1 172 ? -3.633 -15.167 20.258 1.00 47.56 172 ALA A C 1
ATOM 1356 O O . ALA A 1 172 ? -3.230 -14.807 19.152 1.00 47.56 172 ALA A O 1
ATOM 1357 N N . GLU A 1 173 ? -4.605 -16.073 20.416 1.00 49.94 173 GLU A N 1
ATOM 1358 C CA . GLU A 1 173 ? -5.314 -16.750 19.318 1.00 49.94 173 GLU A CA 1
ATOM 1359 C C . GLU A 1 173 ? -6.621 -16.049 18.914 1.00 49.94 173 GLU A C 1
ATOM 1361 O O . GLU A 1 173 ? -7.241 -16.403 17.909 1.00 49.94 173 GLU A O 1
ATOM 1366 N N . LEU A 1 174 ? -7.041 -15.031 19.671 1.00 57.28 174 LEU A N 1
ATOM 1367 C CA . LEU A 1 174 ? -8.213 -14.228 19.340 1.00 57.28 174 LEU A CA 1
ATOM 1368 C C . LEU A 1 174 ? -7.975 -13.409 18.053 1.00 57.28 174 LEU A C 1
ATOM 1370 O O . LEU A 1 174 ? -6.879 -12.876 17.843 1.00 57.28 174 LEU A O 1
ATOM 1374 N N . PRO A 1 175 ? -8.995 -13.274 17.181 1.00 60.44 175 PRO A N 1
ATOM 1375 C CA . PRO A 1 175 ? -8.913 -12.416 16.006 1.00 60.44 175 PRO A CA 1
ATOM 1376 C C . PRO A 1 175 ? -8.478 -10.996 16.380 1.00 60.44 175 PRO A C 1
ATOM 1378 O O . PRO A 1 175 ? -8.942 -10.433 17.367 1.00 60.44 175 PRO A O 1
ATOM 1381 N N . ALA A 1 176 ? -7.617 -10.383 15.563 1.00 61.09 176 ALA A N 1
ATOM 1382 C CA . ALA A 1 176 ? -7.086 -9.041 15.834 1.00 61.09 176 ALA A CA 1
ATOM 1383 C C . ALA A 1 176 ? -8.150 -7.922 15.824 1.00 61.09 176 ALA A C 1
ATOM 1385 O O . ALA A 1 176 ? -7.881 -6.806 16.278 1.00 61.09 176 ALA A O 1
ATOM 1386 N N . PHE A 1 177 ? -9.332 -8.222 15.286 1.00 70.75 177 PHE A N 1
ATOM 1387 C CA . PHE A 1 177 ? -10.489 -7.343 15.210 1.00 70.75 177 PHE A CA 1
ATOM 1388 C C . PHE A 1 177 ? -11.737 -8.127 15.599 1.00 70.75 177 PHE A C 1
ATOM 1390 O O . PHE A 1 177 ? -11.875 -9.292 15.211 1.00 70.75 177 PHE A O 1
ATOM 1397 N N . ASP A 1 178 ? -12.679 -7.476 16.277 1.00 79.56 178 ASP A N 1
ATOM 1398 C CA . ASP A 1 178 ? -14.031 -8.013 16.355 1.00 79.56 178 ASP A CA 1
ATOM 1399 C C . ASP A 1 178 ? -14.693 -8.056 14.956 1.00 79.56 178 ASP A C 1
ATOM 1401 O O . ASP A 1 178 ? -14.237 -7.446 13.977 1.00 79.56 178 ASP A O 1
ATOM 1405 N N . THR A 1 179 ? -15.793 -8.800 14.837 1.00 80.88 179 THR A N 1
ATOM 1406 C CA . THR A 1 179 ? -16.497 -8.953 13.555 1.00 80.88 179 THR A CA 1
ATOM 1407 C C . THR A 1 179 ? -17.115 -7.648 13.042 1.00 80.88 179 THR A C 1
ATOM 1409 O O . THR A 1 179 ? -17.330 -7.514 11.838 1.00 80.88 179 THR A O 1
ATOM 1412 N N . ILE A 1 180 ? -17.404 -6.687 13.924 1.00 84.19 180 ILE A N 1
ATOM 1413 C CA . ILE A 1 180 ? -17.999 -5.396 13.563 1.00 84.19 180 ILE A CA 1
ATOM 1414 C C . ILE A 1 180 ? -16.923 -4.510 12.933 1.00 84.19 180 ILE A C 1
ATOM 1416 O O . ILE A 1 180 ? -17.080 -4.109 11.779 1.00 84.19 180 ILE A O 1
ATOM 1420 N N . ARG A 1 181 ? -15.793 -4.285 13.608 1.00 84.06 181 ARG A N 1
ATOM 1421 C CA . ARG A 1 181 ? -14.635 -3.555 13.086 1.00 84.06 181 ARG A CA 1
ATOM 1422 C C . ARG A 1 181 ? -14.126 -4.178 11.796 1.00 84.06 181 ARG A C 1
ATOM 1424 O O . ARG A 1 181 ? -13.871 -3.445 10.843 1.00 84.06 181 ARG A O 1
ATOM 1431 N N . ALA A 1 182 ? -14.007 -5.505 11.724 1.00 85.00 182 ALA A N 1
ATOM 1432 C CA . ALA A 1 182 ? -13.606 -6.173 10.487 1.00 85.00 182 ALA A CA 1
ATOM 1433 C C . ALA A 1 182 ? -14.573 -5.840 9.336 1.00 85.00 182 ALA A C 1
ATOM 1435 O O . ALA A 1 182 ? -14.135 -5.460 8.251 1.00 85.00 182 ALA A O 1
ATOM 1436 N N . SER A 1 183 ? -15.887 -5.908 9.581 1.00 87.56 183 SER A N 1
ATOM 1437 C CA . SER A 1 183 ? -16.897 -5.576 8.569 1.00 87.56 183 SER A CA 1
ATOM 1438 C C . SER A 1 183 ? -16.855 -4.103 8.140 1.00 87.56 183 SER A C 1
ATOM 1440 O O . SER A 1 183 ? -16.942 -3.816 6.945 1.00 87.56 183 SER A O 1
ATOM 1442 N N . ILE A 1 184 ? -16.655 -3.173 9.080 1.00 88.44 184 ILE A N 1
ATOM 1443 C CA . ILE A 1 184 ? -16.559 -1.734 8.806 1.00 88.44 184 ILE A CA 1
ATOM 1444 C C . ILE A 1 184 ? -15.298 -1.441 7.999 1.00 88.44 184 ILE A C 1
ATOM 1446 O O . ILE A 1 184 ? -15.384 -0.769 6.975 1.00 88.44 184 ILE A O 1
ATOM 1450 N N . ASN A 1 185 ? -14.150 -1.990 8.404 1.00 90.31 185 ASN A N 1
ATOM 1451 C CA . ASN A 1 185 ? -12.886 -1.784 7.702 1.00 90.31 185 ASN A CA 1
ATOM 1452 C C . ASN A 1 185 ? -12.976 -2.239 6.246 1.00 90.31 185 ASN A C 1
ATOM 1454 O O . ASN A 1 185 ? -12.615 -1.487 5.343 1.00 90.31 185 ASN A O 1
ATOM 1458 N N . LEU A 1 186 ? -13.520 -3.435 6.014 1.00 88.31 186 LEU A N 1
ATOM 1459 C CA . LEU A 1 186 ? -13.696 -3.979 4.669 1.00 88.31 186 LEU A CA 1
ATOM 1460 C C . LEU A 1 186 ? -14.680 -3.154 3.837 1.00 88.31 186 LEU A C 1
ATOM 1462 O O . LEU A 1 186 ? -14.402 -2.847 2.680 1.00 88.31 186 LEU A O 1
ATOM 1466 N N . THR A 1 187 ? -15.814 -2.770 4.424 1.00 87.38 187 THR A N 1
ATOM 1467 C CA . THR A 1 187 ? -16.866 -2.039 3.706 1.00 87.38 187 THR A CA 1
ATOM 1468 C C . THR A 1 187 ? -16.413 -0.626 3.353 1.00 87.38 187 THR A C 1
ATOM 1470 O O . THR A 1 187 ? -16.520 -0.218 2.200 1.00 87.38 187 THR A O 1
ATOM 1473 N N . VAL A 1 188 ? -15.873 0.122 4.320 1.00 89.94 188 VAL A N 1
ATOM 1474 C CA . VAL A 1 188 ? -15.442 1.511 4.111 1.00 89.94 188 VAL A CA 1
ATOM 1475 C C . VAL A 1 188 ? -14.257 1.564 3.150 1.00 89.94 188 VAL A C 1
ATOM 1477 O O . VAL A 1 188 ? -14.287 2.352 2.205 1.00 89.94 188 VAL A O 1
ATOM 1480 N N . ALA A 1 189 ? -13.249 0.701 3.324 1.00 90.44 189 ALA A N 1
ATOM 1481 C CA . ALA A 1 189 ? -12.124 0.658 2.395 1.00 90.44 189 ALA A CA 1
ATOM 1482 C C . ALA A 1 189 ? -12.570 0.244 0.986 1.00 90.44 189 ALA A C 1
ATOM 1484 O O . ALA A 1 189 ? -12.184 0.887 0.013 1.00 90.44 189 ALA A O 1
ATOM 1485 N N . GLY A 1 190 ? -13.434 -0.771 0.874 1.00 86.56 190 GLY A N 1
ATOM 1486 C CA . GLY A 1 190 ? -13.974 -1.231 -0.404 1.00 86.56 190 GLY A CA 1
ATOM 1487 C C . GLY A 1 190 ? -14.745 -0.140 -1.148 1.00 86.56 190 GLY A C 1
ATOM 1488 O O . GLY A 1 190 ? -14.499 0.074 -2.331 1.00 86.56 190 GLY A O 1
ATOM 1489 N N . VAL A 1 191 ? -15.623 0.599 -0.460 1.00 86.75 191 VAL A N 1
ATOM 1490 C CA . VAL A 1 191 ? -16.388 1.706 -1.061 1.00 86.75 191 VAL A CA 1
ATOM 1491 C C . VAL A 1 191 ? -15.468 2.836 -1.521 1.00 86.75 191 VAL A C 1
ATOM 1493 O O . VAL A 1 191 ? -15.636 3.334 -2.635 1.00 86.75 191 VAL A O 1
ATOM 1496 N N . LEU A 1 192 ? -14.488 3.231 -0.702 1.00 89.69 192 LEU A N 1
ATOM 1497 C CA . LEU A 1 192 ? -13.544 4.295 -1.056 1.00 89.69 192 LEU A CA 1
ATOM 1498 C C . LEU A 1 192 ? -12.701 3.920 -2.278 1.00 89.69 192 LEU A C 1
ATOM 1500 O O . LEU A 1 192 ? -12.584 4.723 -3.204 1.00 89.69 192 LEU A O 1
ATOM 1504 N N . ILE A 1 193 ? -12.166 2.695 -2.310 1.00 88.25 193 ILE A N 1
ATOM 1505 C CA . ILE A 1 193 ? -11.377 2.209 -3.445 1.00 88.25 193 ILE A CA 1
ATOM 1506 C C . ILE A 1 193 ? -12.260 2.116 -4.691 1.00 88.25 193 ILE A C 1
ATOM 1508 O O . ILE A 1 193 ? -11.913 2.693 -5.714 1.00 88.25 193 ILE A O 1
ATOM 1512 N N . ALA A 1 194 ? -13.428 1.473 -4.607 1.00 84.25 194 ALA A N 1
ATOM 1513 C CA . ALA A 1 194 ? -14.326 1.314 -5.750 1.00 84.25 194 ALA A CA 1
ATOM 1514 C C . ALA A 1 194 ? -14.771 2.662 -6.341 1.00 84.25 194 ALA A C 1
ATOM 1516 O O . ALA A 1 194 ? -14.796 2.831 -7.562 1.00 84.25 194 ALA A O 1
ATOM 1517 N N . THR A 1 195 ? -15.077 3.643 -5.487 1.00 86.94 195 THR A N 1
ATOM 1518 C CA . THR A 1 195 ? -15.451 4.995 -5.925 1.00 86.94 195 THR A CA 1
ATOM 1519 C C . THR A 1 195 ? -14.280 5.681 -6.628 1.00 86.94 195 THR A C 1
ATOM 1521 O O . THR A 1 195 ? -14.443 6.188 -7.737 1.00 86.94 195 THR A O 1
ATOM 1524 N N . ALA A 1 196 ? -13.082 5.644 -6.038 1.00 86.56 196 ALA A N 1
ATOM 1525 C CA . ALA A 1 196 ? -11.889 6.242 -6.633 1.00 86.56 196 ALA A CA 1
ATOM 1526 C C . ALA A 1 196 ? -11.510 5.590 -7.974 1.00 86.56 196 ALA A C 1
ATOM 1528 O O . ALA A 1 196 ? -11.225 6.299 -8.940 1.00 86.56 196 ALA A O 1
ATOM 1529 N N . THR A 1 197 ? -11.577 4.258 -8.066 1.00 84.06 197 THR A N 1
ATOM 1530 C CA . THR A 1 197 ? -11.342 3.511 -9.310 1.00 84.06 197 THR A CA 1
ATOM 1531 C C . THR A 1 197 ? -12.375 3.867 -10.378 1.00 84.06 197 THR A C 1
ATOM 1533 O O . THR A 1 197 ? -12.008 4.073 -11.533 1.00 84.06 197 THR A O 1
ATOM 1536 N N . THR A 1 198 ? -13.650 4.026 -10.005 1.00 82.38 198 THR A N 1
ATOM 1537 C CA . THR A 1 198 ? -14.707 4.481 -10.931 1.00 82.38 198 THR A CA 1
ATOM 1538 C C . THR A 1 198 ? -14.398 5.873 -11.487 1.00 82.38 198 THR A C 1
ATOM 1540 O O . THR A 1 198 ? -14.605 6.134 -12.670 1.00 82.38 198 THR A O 1
ATOM 1543 N N . MET A 1 199 ? -13.839 6.754 -10.655 1.00 86.38 199 MET A N 1
ATOM 1544 C CA . MET A 1 199 ? -13.404 8.098 -11.045 1.00 86.38 199 MET A CA 1
ATOM 1545 C C . MET A 1 199 ? -12.030 8.127 -11.738 1.00 86.38 199 MET A C 1
ATOM 1547 O O . MET A 1 199 ? -11.543 9.210 -12.055 1.00 86.38 199 MET A O 1
ATOM 1551 N N . LYS A 1 200 ? -11.401 6.966 -11.979 1.00 82.31 200 LYS A N 1
ATOM 1552 C CA . LYS A 1 200 ? -10.053 6.826 -12.563 1.00 82.31 200 LYS A CA 1
ATOM 1553 C C . LYS A 1 200 ? -8.975 7.621 -11.813 1.00 82.31 200 LYS A C 1
ATOM 1555 O O . LYS A 1 200 ? -8.007 8.085 -12.413 1.00 82.31 200 LYS A O 1
ATOM 1560 N N . LEU A 1 201 ? -9.139 7.792 -10.503 1.00 81.69 201 LEU A N 1
ATOM 1561 C CA . LEU A 1 201 ? -8.152 8.479 -9.678 1.00 81.69 201 LEU A CA 1
ATOM 1562 C C . LEU A 1 201 ? -6.983 7.532 -9.369 1.00 81.69 201 LEU A C 1
ATOM 1564 O O . LEU A 1 201 ? -7.230 6.393 -8.964 1.00 81.69 201 LEU A O 1
ATOM 1568 N N . PRO A 1 202 ? -5.721 7.981 -9.503 1.00 71.94 202 PRO A N 1
ATOM 1569 C CA . PRO A 1 202 ? -4.574 7.192 -9.077 1.00 71.94 202 PRO A CA 1
ATOM 1570 C C . PRO A 1 202 ? -4.604 7.065 -7.551 1.00 71.94 202 PRO A C 1
ATOM 1572 O O . PRO A 1 202 ? -4.422 8.043 -6.825 1.00 71.94 202 PRO A O 1
ATOM 1575 N N . LEU A 1 203 ? -4.868 5.855 -7.063 1.00 81.69 203 LEU A N 1
ATOM 1576 C CA . LEU A 1 203 ? -5.060 5.584 -5.644 1.00 81.69 203 LEU A CA 1
ATOM 1577 C C . LEU A 1 203 ? -3.992 4.621 -5.125 1.00 81.69 203 LEU A C 1
ATOM 1579 O O . LEU A 1 203 ? -3.672 3.615 -5.759 1.00 81.69 203 LEU A O 1
ATOM 1583 N N . SER A 1 204 ? -3.511 4.887 -3.911 1.00 84.75 204 SER A N 1
ATOM 1584 C CA . SER A 1 204 ? -2.838 3.870 -3.107 1.00 84.75 204 SER A CA 1
ATOM 1585 C C . SER A 1 204 ? -3.880 3.107 -2.293 1.00 84.75 204 SER A C 1
ATOM 1587 O O . SER A 1 204 ? -4.388 3.585 -1.279 1.00 84.75 204 SER A O 1
ATOM 1589 N N . THR A 1 205 ? -4.205 1.903 -2.739 1.00 85.25 205 THR A N 1
ATOM 1590 C CA . THR A 1 205 ? -5.123 0.992 -2.045 1.00 85.25 205 THR A CA 1
ATOM 1591 C C . THR A 1 205 ? -4.609 0.643 -0.643 1.00 85.25 205 THR A C 1
ATOM 1593 O O . THR A 1 205 ? -5.377 0.677 0.315 1.00 85.25 205 THR A O 1
ATOM 1596 N N . THR A 1 206 ? -3.291 0.451 -0.498 1.00 84.12 206 THR A N 1
ATOM 1597 C CA . THR A 1 206 ? -2.617 0.274 0.805 1.00 84.12 206 THR A CA 1
ATOM 1598 C C . THR A 1 206 ? -2.777 1.474 1.735 1.00 84.12 206 THR A C 1
ATOM 1600 O O . THR A 1 206 ? -2.949 1.296 2.938 1.00 84.12 206 THR A O 1
ATOM 1603 N N . TYR A 1 207 ? -2.759 2.698 1.196 1.00 85.38 207 TYR A N 1
ATOM 1604 C CA . TYR A 1 207 ? -3.017 3.901 1.984 1.00 85.38 207 TYR A CA 1
ATOM 1605 C C . TYR A 1 207 ? -4.445 3.886 2.520 1.00 85.38 207 TYR A C 1
ATOM 1607 O O . TYR A 1 207 ? -4.664 4.119 3.707 1.00 85.38 207 TYR A O 1
ATOM 1615 N N . VAL A 1 208 ? -5.417 3.588 1.655 1.00 88.88 208 VAL A N 1
ATOM 1616 C CA . VAL A 1 208 ? -6.833 3.610 2.026 1.00 88.88 208 VAL A CA 1
ATOM 1617 C C . VAL A 1 208 ? -7.160 2.539 3.058 1.00 88.88 208 VAL A C 1
ATOM 1619 O O . VAL A 1 208 ? -7.748 2.879 4.082 1.00 88.88 208 VAL A O 1
ATOM 1622 N N . THR A 1 209 ? -6.765 1.278 2.856 1.00 88.12 209 THR A N 1
ATOM 1623 C CA . THR A 1 209 ? -7.059 0.223 3.844 1.00 88.12 209 THR A CA 1
ATOM 1624 C C . THR A 1 209 ? -6.413 0.508 5.186 1.00 88.12 209 THR A C 1
ATOM 1626 O O . THR A 1 209 ? -7.083 0.417 6.216 1.00 88.12 209 THR A O 1
ATOM 1629 N N . PHE A 1 210 ? -5.153 0.942 5.174 1.00 86.31 210 PHE A N 1
ATOM 1630 C CA . PHE A 1 210 ? -4.433 1.283 6.389 1.00 86.31 210 PHE A CA 1
ATOM 1631 C C . PHE A 1 210 ? -5.092 2.459 7.120 1.00 86.31 210 PHE A C 1
ATOM 1633 O O . PHE A 1 210 ? -5.314 2.3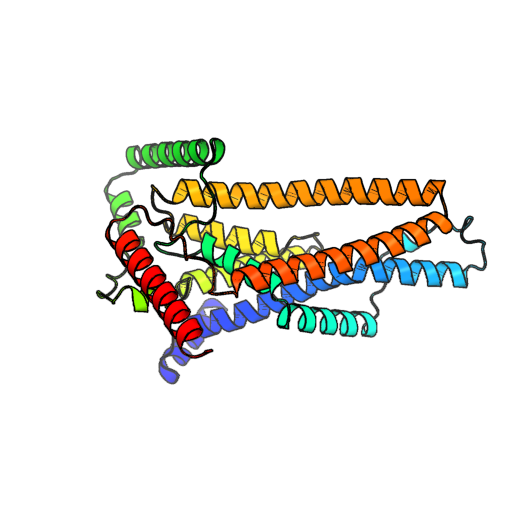87 8.326 1.00 86.31 210 PHE A O 1
ATOM 1640 N N . MET A 1 211 ? -5.461 3.531 6.412 1.00 89.12 211 MET A N 1
ATOM 1641 C CA . MET A 1 211 ? -6.105 4.695 7.031 1.00 89.12 211 MET A CA 1
ATOM 1642 C C . MET A 1 211 ? -7.505 4.392 7.549 1.00 89.12 211 MET A C 1
ATOM 1644 O O . MET A 1 211 ? -7.872 4.890 8.610 1.00 89.12 211 MET A O 1
ATOM 1648 N N . VAL A 1 212 ? -8.270 3.550 6.853 1.00 91.19 212 VAL A N 1
ATOM 1649 C CA . VAL A 1 212 ? -9.572 3.088 7.341 1.00 91.19 212 VAL A CA 1
ATOM 1650 C C . VAL A 1 212 ? -9.398 2.262 8.614 1.00 91.19 212 VAL A C 1
ATOM 1652 O O . VAL A 1 212 ? -10.078 2.535 9.600 1.00 91.19 212 VAL A O 1
ATOM 1655 N N . ALA A 1 213 ? -8.455 1.316 8.631 1.00 87.69 213 ALA A N 1
ATOM 1656 C CA . ALA A 1 213 ? -8.189 0.478 9.797 1.00 87.69 213 ALA A CA 1
ATOM 1657 C C . ALA A 1 213 ? -7.668 1.285 10.999 1.00 87.69 213 ALA A C 1
ATOM 1659 O O . ALA A 1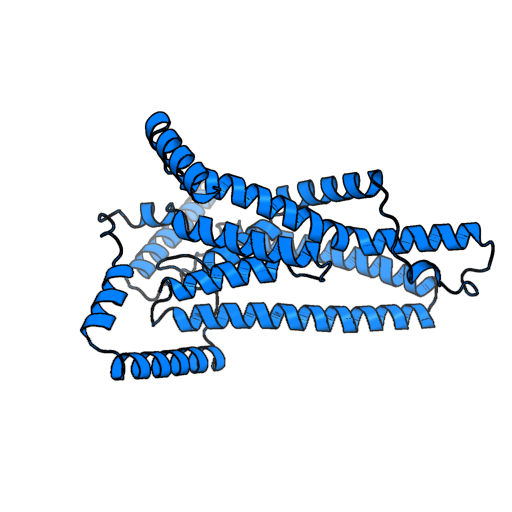 213 ? -8.075 1.045 12.135 1.00 87.69 213 ALA A O 1
ATOM 1660 N N . MET A 1 214 ? -6.804 2.275 10.765 1.00 86.81 214 MET A N 1
ATOM 1661 C CA . MET A 1 214 ? -6.316 3.161 11.823 1.00 86.81 214 MET A CA 1
ATOM 1662 C C . MET A 1 214 ? -7.400 4.129 12.304 1.00 86.81 214 MET A C 1
ATOM 1664 O O . MET A 1 214 ? -7.542 4.326 13.512 1.00 86.81 214 MET A O 1
ATOM 1668 N N . GLY A 1 215 ? -8.191 4.699 11.394 1.00 87.81 215 GLY A N 1
ATOM 1669 C CA . GLY A 1 215 ? -9.270 5.632 11.710 1.00 87.81 215 GLY A CA 1
ATOM 1670 C C . GLY A 1 215 ? -10.397 4.984 12.510 1.00 87.81 215 GLY A C 1
ATOM 1671 O O . GLY A 1 215 ? -10.807 5.531 13.534 1.00 87.81 215 GLY A O 1
ATOM 1672 N N . SER A 1 216 ? -10.840 3.787 12.113 1.00 86.69 216 SER A N 1
ATOM 1673 C CA . SER A 1 216 ? -11.787 3.003 12.915 1.00 86.69 216 SER A CA 1
ATOM 1674 C C . SER A 1 216 ? -11.184 2.638 14.269 1.00 86.69 216 SER A C 1
ATOM 1676 O O . SER A 1 216 ? -11.851 2.764 15.295 1.00 86.69 216 SER A O 1
ATOM 1678 N N . SER A 1 217 ? -9.883 2.311 14.310 1.00 83.44 217 SER A N 1
ATOM 1679 C CA . SER A 1 217 ? -9.224 1.981 15.574 1.00 83.44 217 SER A CA 1
ATOM 1680 C C . SER A 1 217 ? -9.191 3.118 16.590 1.00 83.44 217 SER A C 1
ATOM 1682 O O . SER A 1 217 ? -9.341 2.885 17.794 1.00 83.44 217 SER A O 1
ATOM 1684 N N . LEU A 1 218 ? -9.045 4.347 16.097 1.00 82.12 218 LEU A N 1
ATOM 1685 C CA . LEU A 1 218 ? -9.125 5.556 16.899 1.00 82.12 218 LEU A CA 1
ATOM 1686 C C . LEU A 1 218 ? -10.566 5.822 17.361 1.00 82.12 218 LEU A C 1
ATOM 1688 O O . LEU A 1 218 ? -10.776 6.141 18.531 1.00 82.12 218 LEU A O 1
ATOM 1692 N N . ALA A 1 219 ? -11.550 5.658 16.469 1.00 83.50 219 ALA A N 1
ATOM 1693 C CA . ALA A 1 219 ? -12.964 5.896 16.763 1.00 83.50 219 ALA A CA 1
ATOM 1694 C C . ALA A 1 219 ? -13.519 4.955 17.849 1.00 83.50 219 ALA A C 1
ATOM 1696 O O . ALA A 1 219 ? -14.290 5.396 18.699 1.00 83.50 219 ALA A O 1
ATOM 1697 N N . ASP A 1 220 ? -13.065 3.700 17.887 1.00 78.38 220 ASP A N 1
ATOM 1698 C CA . ASP A 1 220 ? -13.507 2.702 18.875 1.00 78.38 220 ASP A CA 1
ATOM 1699 C C . ASP A 1 220 ? -12.775 2.803 20.230 1.00 78.38 220 ASP A C 1
ATOM 1701 O O . ASP A 1 220 ? -12.856 1.891 21.056 1.00 78.38 220 ASP A O 1
ATOM 1705 N N . ARG A 1 221 ? -11.989 3.867 20.465 1.00 79.25 221 ARG A N 1
ATOM 1706 C CA . ARG A 1 221 ? -11.141 4.029 21.665 1.00 79.25 221 ARG A CA 1
ATOM 1707 C C . ARG A 1 221 ? -10.202 2.835 21.914 1.00 79.25 221 ARG A C 1
ATOM 1709 O O . ARG A 1 221 ? -9.874 2.521 23.057 1.00 79.25 221 ARG A O 1
ATOM 1716 N N . ALA A 1 222 ? -9.720 2.169 20.860 1.00 74.31 222 ALA A N 1
ATOM 1717 C CA . ALA A 1 222 ? -8.819 1.024 21.022 1.00 74.31 222 ALA A CA 1
ATOM 1718 C C . ALA A 1 222 ? -7.391 1.420 21.432 1.00 74.31 222 ALA A C 1
ATOM 1720 O O . ALA A 1 222 ? -6.574 0.546 21.726 1.00 74.31 222 ALA A O 1
ATOM 1721 N N . TRP A 1 223 ? -7.068 2.716 21.416 1.00 78.38 223 TRP A N 1
ATOM 1722 C CA . TRP A 1 223 ? -5.767 3.249 21.810 1.00 78.38 223 TRP A CA 1
ATOM 1723 C C . TRP A 1 223 ? -5.820 3.695 23.272 1.00 78.38 223 TRP A C 1
ATOM 1725 O O . TRP A 1 223 ? -6.464 4.687 23.607 1.00 78.38 223 TRP A O 1
ATOM 1735 N N . GLY A 1 224 ? -5.106 2.990 24.149 1.00 74.38 224 GLY A N 1
ATOM 1736 C CA . GLY A 1 224 ? -4.911 3.433 25.528 1.00 74.38 224 GLY A CA 1
ATOM 1737 C C . GLY A 1 224 ? -3.967 4.636 25.599 1.00 74.38 224 GLY A C 1
ATOM 1738 O O . GLY A 1 224 ? -3.080 4.776 24.752 1.00 74.38 224 GLY A O 1
ATOM 1739 N N . ARG A 1 225 ? -4.108 5.468 26.642 1.00 70.06 225 ARG A N 1
ATOM 1740 C CA . ARG A 1 225 ? -3.311 6.694 26.871 1.00 70.06 225 ARG A CA 1
ATOM 1741 C C . ARG A 1 225 ? -1.798 6.473 26.737 1.00 70.06 225 ARG A C 1
ATOM 1743 O O . ARG A 1 225 ? -1.096 7.340 26.225 1.00 70.06 225 ARG A O 1
ATOM 1750 N N . GLU A 1 226 ? -1.305 5.312 27.165 1.00 71.50 226 GLU A N 1
ATOM 1751 C CA . GLU A 1 226 ? 0.121 4.967 27.109 1.00 71.50 226 GLU A CA 1
ATOM 1752 C C . GLU A 1 226 ? 0.558 4.423 25.740 1.00 71.50 226 GLU A C 1
ATOM 1754 O O . GLU A 1 226 ? 1.667 4.704 25.299 1.00 71.50 226 GLU A O 1
ATOM 1759 N N . SER A 1 227 ? -0.330 3.727 25.023 1.00 79.56 227 SER A N 1
ATOM 1760 C CA . SER A 1 227 ? -0.067 3.154 23.690 1.00 79.56 227 SER A CA 1
ATOM 1761 C C . SER A 1 227 ? -0.276 4.138 22.531 1.00 79.56 227 SER A C 1
ATOM 1763 O O . SER A 1 227 ? 0.348 4.001 21.479 1.00 79.56 227 SER A O 1
ATOM 1765 N N . ALA A 1 228 ? -1.120 5.161 22.713 1.00 81.38 228 ALA A N 1
ATOM 1766 C CA . ALA A 1 228 ? -1.532 6.077 21.649 1.00 81.38 228 ALA A CA 1
ATOM 1767 C C . ALA A 1 228 ? -0.340 6.797 21.005 1.00 81.38 228 ALA A C 1
ATOM 1769 O O . ALA A 1 228 ? -0.284 6.950 19.790 1.00 81.38 228 ALA A O 1
ATOM 1770 N N . VAL A 1 229 ? 0.653 7.186 21.809 1.00 84.38 229 VAL A N 1
ATOM 1771 C CA . VAL A 1 229 ? 1.858 7.867 21.315 1.00 84.38 229 VAL A CA 1
ATOM 1772 C C . VAL A 1 229 ? 2.663 6.960 20.378 1.00 84.38 229 VAL A C 1
ATOM 1774 O O . VAL A 1 229 ? 3.125 7.411 19.333 1.00 84.38 229 VAL A O 1
ATOM 1777 N N . TYR A 1 230 ? 2.788 5.677 20.717 1.00 84.62 230 TYR A N 1
ATOM 1778 C CA . TYR A 1 230 ? 3.516 4.688 19.920 1.00 84.62 230 TYR A CA 1
ATOM 1779 C C . TYR A 1 230 ? 2.785 4.399 18.602 1.00 84.62 230 TYR A C 1
ATOM 1781 O O . TYR A 1 230 ? 3.402 4.397 17.536 1.00 84.62 230 TYR A O 1
ATOM 1789 N N . ARG A 1 231 ? 1.455 4.245 18.648 1.00 83.94 231 ARG A N 1
ATOM 1790 C CA . ARG A 1 231 ? 0.630 4.010 17.451 1.00 83.94 231 ARG A CA 1
ATOM 1791 C C . ARG A 1 231 ? 0.615 5.210 16.512 1.00 83.94 231 ARG A C 1
ATOM 1793 O O . ARG A 1 231 ? 0.829 5.033 15.316 1.00 83.94 231 ARG A O 1
ATOM 1800 N N . VAL A 1 232 ? 0.463 6.431 17.038 1.00 86.31 232 VAL A N 1
ATOM 1801 C CA . VAL A 1 232 ? 0.567 7.668 16.240 1.00 86.31 232 VAL A CA 1
ATOM 1802 C C . VAL A 1 232 ? 1.954 7.790 15.615 1.00 86.31 232 VAL A C 1
ATOM 1804 O O . VAL A 1 232 ? 2.054 8.114 14.435 1.00 86.31 232 VAL A O 1
ATOM 1807 N N . ALA A 1 233 ? 3.027 7.490 16.355 1.00 86.44 233 ALA A N 1
ATOM 1808 C CA . ALA A 1 233 ? 4.374 7.475 15.787 1.00 86.44 233 ALA A CA 1
ATOM 1809 C C . ALA A 1 233 ? 4.496 6.469 14.631 1.00 86.44 233 ALA A C 1
ATOM 1811 O O . ALA A 1 233 ? 5.062 6.803 13.591 1.00 86.44 233 ALA A O 1
ATOM 1812 N N . GLY A 1 234 ? 3.913 5.275 14.775 1.00 83.50 234 GLY A N 1
ATOM 1813 C CA . GLY A 1 234 ? 3.811 4.286 13.702 1.00 83.50 234 GLY A CA 1
ATOM 1814 C C . GLY A 1 234 ? 3.103 4.829 12.461 1.00 83.50 234 GLY A C 1
ATOM 1815 O O . GLY A 1 234 ? 3.668 4.774 11.372 1.00 83.50 234 GLY A O 1
ATOM 1816 N N . VAL A 1 235 ? 1.918 5.430 12.624 1.00 84.94 235 VAL A N 1
ATOM 1817 C CA . VAL A 1 235 ? 1.164 6.049 11.517 1.00 84.94 235 VAL A CA 1
ATOM 1818 C C . VAL A 1 235 ? 1.984 7.135 10.820 1.00 84.94 235 VAL A C 1
ATOM 1820 O O . VAL A 1 235 ? 2.082 7.133 9.595 1.00 84.94 235 VAL A O 1
ATOM 1823 N N . LEU A 1 236 ? 2.622 8.031 11.578 1.00 87.31 236 LEU A N 1
ATOM 1824 C CA . LEU A 1 236 ? 3.459 9.095 11.016 1.00 87.31 236 LEU A CA 1
ATOM 1825 C C . LEU A 1 236 ? 4.653 8.537 10.235 1.00 87.31 236 LEU A C 1
ATOM 1827 O O . LEU A 1 236 ? 4.946 9.027 9.147 1.00 87.31 236 LEU A O 1
ATOM 1831 N N . ASN A 1 237 ? 5.320 7.506 10.760 1.00 85.69 237 ASN A N 1
ATOM 1832 C CA . ASN A 1 237 ? 6.451 6.866 10.087 1.00 85.69 237 ASN A CA 1
ATOM 1833 C C . ASN A 1 237 ? 6.023 6.182 8.780 1.00 85.69 237 ASN A C 1
ATOM 1835 O O . ASN A 1 237 ? 6.749 6.258 7.790 1.00 85.69 237 ASN A O 1
ATOM 1839 N N . VAL A 1 238 ? 4.845 5.551 8.754 1.00 83.50 238 VAL A N 1
ATOM 1840 C CA . VAL A 1 238 ? 4.280 4.948 7.536 1.00 83.50 238 VAL A CA 1
ATOM 1841 C C . VAL A 1 238 ? 3.960 6.025 6.495 1.00 83.50 238 VAL A C 1
ATOM 1843 O O . VAL A 1 238 ? 4.403 5.911 5.353 1.00 83.50 238 VAL A O 1
ATOM 1846 N N . ILE A 1 239 ? 3.279 7.107 6.895 1.00 86.00 239 ILE A N 1
ATOM 1847 C CA . ILE A 1 239 ? 2.959 8.232 6.001 1.00 86.00 239 ILE A CA 1
ATOM 1848 C C . ILE A 1 239 ? 4.237 8.861 5.439 1.00 86.00 239 ILE A C 1
ATOM 1850 O O . ILE A 1 239 ? 4.360 9.034 4.226 1.00 86.00 239 ILE A O 1
ATOM 1854 N N . ALA A 1 240 ? 5.207 9.167 6.302 1.00 87.31 240 ALA A N 1
ATOM 1855 C CA . ALA A 1 240 ? 6.491 9.722 5.887 1.00 87.31 240 ALA A CA 1
ATOM 1856 C C . ALA A 1 240 ? 7.224 8.782 4.919 1.00 87.31 240 ALA A C 1
ATOM 1858 O O . ALA A 1 240 ? 7.771 9.236 3.915 1.00 87.31 240 ALA A O 1
ATOM 1859 N N . GLY A 1 241 ? 7.179 7.471 5.176 1.00 87.62 241 GLY A N 1
ATOM 1860 C CA . GLY A 1 241 ? 7.737 6.450 4.295 1.00 87.62 241 GLY A CA 1
ATOM 1861 C C . GLY A 1 241 ? 7.136 6.479 2.889 1.00 87.62 241 GLY A C 1
ATOM 1862 O O . GLY A 1 241 ? 7.883 6.384 1.915 1.00 87.62 241 GLY A O 1
ATOM 1863 N N . TRP A 1 242 ? 5.819 6.668 2.751 1.00 86.25 242 TRP A N 1
ATOM 1864 C CA . TRP A 1 242 ? 5.166 6.776 1.440 1.00 86.25 242 TRP A CA 1
ATOM 1865 C C . TRP A 1 242 ? 5.618 8.009 0.658 1.00 86.25 242 TRP A C 1
ATOM 1867 O O . TRP A 1 242 ? 6.008 7.881 -0.503 1.00 86.25 242 TRP A O 1
ATOM 1877 N N . PHE A 1 243 ? 5.640 9.183 1.297 1.00 86.88 243 PHE A N 1
ATOM 1878 C CA . PHE A 1 243 ? 6.126 10.410 0.657 1.00 86.88 243 PHE A CA 1
ATOM 1879 C C . PHE A 1 243 ? 7.600 10.306 0.263 1.00 86.88 243 PHE A C 1
ATOM 1881 O O . PHE A 1 243 ? 7.972 10.653 -0.857 1.00 86.88 243 PHE A O 1
ATOM 1888 N N . PHE A 1 244 ? 8.440 9.782 1.156 1.00 90.50 244 PHE A N 1
ATOM 1889 C CA . PHE A 1 244 ? 9.865 9.632 0.889 1.00 90.50 244 PHE A CA 1
ATOM 1890 C C . PHE A 1 244 ? 10.136 8.622 -0.231 1.00 90.50 244 PHE A C 1
ATOM 1892 O O . PHE A 1 244 ? 11.000 8.852 -1.074 1.00 90.50 244 PHE A O 1
ATOM 1899 N N . THR A 1 245 ? 9.353 7.542 -0.302 1.00 90.25 245 THR A N 1
ATOM 1900 C CA . THR A 1 245 ? 9.433 6.569 -1.401 1.00 90.25 245 THR A CA 1
ATOM 1901 C C . THR A 1 245 ? 9.059 7.208 -2.734 1.00 90.25 245 THR A C 1
ATOM 1903 O O . THR A 1 245 ? 9.785 7.023 -3.707 1.00 90.25 245 THR A O 1
ATOM 1906 N N . ALA A 1 246 ? 7.973 7.986 -2.785 1.00 88.25 246 ALA A N 1
ATOM 1907 C CA . ALA A 1 246 ? 7.574 8.698 -3.998 1.00 88.25 246 ALA A CA 1
ATOM 1908 C C . ALA A 1 246 ? 8.658 9.687 -4.453 1.00 88.25 246 ALA A C 1
ATOM 1910 O O . ALA A 1 246 ? 9.018 9.718 -5.628 1.00 88.25 246 ALA A O 1
ATOM 1911 N N . PHE A 1 247 ? 9.237 10.434 -3.511 1.00 92.19 247 PHE A N 1
ATOM 1912 C CA . PHE A 1 247 ? 10.328 11.364 -3.786 1.00 92.19 247 PHE A CA 1
ATOM 1913 C C . PHE A 1 247 ? 11.582 10.658 -4.323 1.00 92.19 247 PHE A C 1
ATOM 1915 O O . PHE A 1 247 ? 12.128 11.071 -5.346 1.00 92.19 247 PHE A O 1
ATOM 1922 N N . ILE A 1 248 ? 12.018 9.566 -3.681 1.00 94.88 248 ILE A N 1
ATOM 1923 C CA . ILE A 1 248 ? 13.161 8.773 -4.155 1.00 94.88 248 ILE A CA 1
ATOM 1924 C C . ILE A 1 248 ? 12.877 8.197 -5.539 1.00 94.88 248 ILE A C 1
ATOM 1926 O O . ILE A 1 248 ? 13.744 8.267 -6.403 1.00 94.88 248 ILE A O 1
ATOM 1930 N N . ALA A 1 249 ? 11.688 7.632 -5.762 1.00 92.06 249 ALA A N 1
ATOM 1931 C CA . ALA A 1 249 ? 11.320 7.056 -7.049 1.00 92.06 249 ALA A CA 1
ATOM 1932 C C . ALA A 1 249 ? 11.350 8.115 -8.158 1.00 92.06 249 ALA A C 1
ATOM 1934 O O . ALA A 1 249 ? 11.920 7.862 -9.215 1.00 92.06 249 ALA A O 1
ATOM 1935 N N . PHE A 1 250 ? 10.818 9.312 -7.894 1.00 93.25 250 PHE A N 1
ATOM 1936 C CA . PHE A 1 250 ? 10.861 10.440 -8.822 1.00 93.25 250 PHE A CA 1
ATOM 1937 C C . PHE A 1 250 ? 12.300 10.874 -9.137 1.00 93.25 250 PHE A C 1
ATOM 1939 O O . PHE A 1 250 ? 12.686 10.942 -10.304 1.00 93.25 250 PHE A O 1
ATOM 1946 N N . ALA A 1 251 ? 13.124 11.103 -8.110 1.00 96.12 251 ALA A N 1
ATOM 1947 C CA . ALA A 1 251 ? 14.515 11.514 -8.288 1.00 96.12 251 ALA A CA 1
ATOM 1948 C C . ALA A 1 251 ? 15.352 10.439 -9.007 1.00 96.12 251 ALA A C 1
ATOM 1950 O O . ALA A 1 251 ? 16.139 10.750 -9.903 1.00 96.12 251 ALA A O 1
ATOM 1951 N N . ALA A 1 252 ? 15.160 9.165 -8.655 1.00 94.75 252 ALA A N 1
ATOM 1952 C CA . ALA A 1 252 ? 15.839 8.038 -9.284 1.00 94.75 252 ALA A CA 1
ATOM 1953 C C . ALA A 1 252 ? 15.407 7.860 -10.743 1.00 94.75 252 ALA A C 1
ATOM 1955 O O . ALA A 1 252 ? 16.268 7.687 -11.601 1.00 94.75 252 ALA A O 1
ATOM 1956 N N . ALA A 1 253 ? 14.107 7.953 -11.043 1.00 94.06 253 ALA A N 1
ATOM 1957 C CA . ALA A 1 253 ? 13.594 7.886 -12.409 1.00 94.06 253 ALA A CA 1
ATOM 1958 C C . ALA A 1 253 ? 14.151 9.027 -13.271 1.00 94.06 253 ALA A C 1
ATOM 1960 O O . ALA A 1 253 ? 14.642 8.769 -14.367 1.00 94.06 253 ALA A O 1
ATOM 1961 N N . GLY A 1 254 ? 14.165 10.261 -12.753 1.00 95.81 254 GLY A N 1
ATOM 1962 C CA . GLY A 1 254 ? 14.773 11.405 -13.437 1.00 95.81 254 GLY A CA 1
ATOM 1963 C C . GLY A 1 254 ? 16.273 11.216 -13.681 1.00 95.81 254 GLY A C 1
ATOM 1964 O O . GLY A 1 254 ? 16.764 11.480 -14.776 1.00 95.81 254 GLY A O 1
ATOM 1965 N N . THR A 1 255 ? 16.997 10.676 -12.697 1.00 95.75 255 THR A N 1
ATOM 1966 C CA . THR A 1 255 ? 18.431 10.369 -12.832 1.00 95.75 255 THR A CA 1
ATOM 1967 C C . THR A 1 255 ? 18.675 9.291 -13.889 1.00 95.75 255 THR A C 1
ATOM 1969 O O . THR A 1 255 ? 19.540 9.449 -14.745 1.00 95.75 255 THR A O 1
ATOM 1972 N N . ILE A 1 256 ? 17.897 8.206 -13.863 1.00 94.94 256 ILE A N 1
ATOM 1973 C CA . ILE A 1 256 ? 17.973 7.118 -14.845 1.00 94.94 256 ILE A CA 1
ATOM 1974 C C . ILE A 1 256 ? 17.682 7.645 -16.253 1.00 94.94 256 ILE A C 1
ATOM 1976 O O . ILE A 1 256 ? 18.446 7.361 -17.172 1.00 94.94 256 ILE A O 1
ATOM 1980 N N . ALA A 1 257 ? 16.629 8.447 -16.419 1.00 93.06 257 ALA A N 1
ATOM 1981 C CA . ALA A 1 257 ? 16.286 9.059 -17.699 1.00 93.06 257 ALA A CA 1
ATOM 1982 C C . ALA A 1 257 ? 17.419 9.957 -18.222 1.00 93.06 257 ALA A C 1
ATOM 1984 O O . ALA A 1 257 ? 17.793 9.858 -19.388 1.00 93.06 257 ALA A O 1
ATOM 1985 N N . TYR A 1 258 ? 18.023 10.773 -17.353 1.00 95.50 258 TYR A N 1
ATOM 1986 C CA . TYR A 1 258 ? 19.160 11.623 -17.708 1.00 95.50 258 TYR A CA 1
ATOM 1987 C C . TYR A 1 258 ? 20.404 10.818 -18.117 1.00 95.50 258 TYR A C 1
ATOM 1989 O O . TYR A 1 258 ? 21.071 11.149 -19.097 1.00 95.50 258 TYR A O 1
ATOM 1997 N N . LEU A 1 259 ? 20.701 9.722 -17.413 1.00 95.81 259 LEU A N 1
ATOM 1998 C CA . LEU A 1 259 ? 21.801 8.827 -17.780 1.00 95.81 259 LEU A CA 1
ATOM 1999 C C . LEU A 1 259 ? 21.560 8.169 -19.144 1.00 95.81 259 LEU A C 1
ATOM 2001 O O . LEU A 1 259 ? 22.484 8.100 -19.955 1.00 95.81 259 LEU A O 1
ATOM 2005 N N . ILE A 1 260 ? 20.331 7.717 -19.413 1.00 93.88 260 ILE A N 1
ATOM 2006 C CA . ILE A 1 260 ? 19.947 7.154 -20.715 1.00 93.88 260 ILE A CA 1
ATOM 2007 C C . ILE A 1 260 ? 20.085 8.208 -21.819 1.00 93.88 260 ILE A C 1
ATOM 2009 O O . ILE A 1 260 ? 20.593 7.887 -22.889 1.00 93.88 260 ILE A O 1
ATOM 2013 N N . TYR A 1 261 ? 19.704 9.460 -21.557 1.00 90.62 261 TYR A N 1
ATOM 2014 C CA . TYR A 1 261 ? 19.844 10.554 -22.520 1.00 90.62 261 TYR A CA 1
ATOM 2015 C C . TYR A 1 261 ? 21.305 10.781 -22.948 1.00 90.62 261 TYR A C 1
ATOM 2017 O O . TYR A 1 261 ? 21.572 10.930 -24.136 1.00 90.62 261 TYR A O 1
ATOM 2025 N N . ILE A 1 262 ? 22.260 10.751 -22.010 1.00 94.38 262 ILE A N 1
ATOM 2026 C CA . ILE A 1 262 ? 23.684 10.977 -22.326 1.00 94.38 262 ILE A CA 1
ATOM 2027 C C . ILE A 1 262 ? 24.355 9.728 -22.908 1.00 94.38 262 ILE A C 1
ATOM 2029 O O . ILE A 1 262 ? 25.167 9.828 -23.823 1.00 94.38 262 ILE A O 1
ATOM 2033 N N . GLY A 1 263 ? 24.075 8.549 -22.348 1.00 91.00 263 GLY A N 1
ATOM 2034 C CA . GLY A 1 263 ? 24.797 7.322 -22.690 1.00 91.00 263 GLY A CA 1
ATOM 2035 C C . GLY A 1 263 ? 24.105 6.425 -23.719 1.00 91.00 263 GLY A C 1
ATOM 2036 O O . GLY A 1 263 ? 24.686 5.426 -24.137 1.00 91.00 263 GLY A O 1
ATOM 2037 N N . GLY A 1 264 ? 22.875 6.737 -24.131 1.00 88.94 264 GLY A N 1
ATOM 2038 C CA . GLY A 1 264 ? 22.135 5.978 -25.137 1.00 88.94 264 GLY A CA 1
ATOM 2039 C C . GLY A 1 264 ? 22.029 4.482 -24.813 1.00 88.94 264 GLY A C 1
ATOM 2040 O O . GLY A 1 264 ? 21.819 4.076 -23.667 1.00 88.94 264 GLY A O 1
ATOM 2041 N N . ALA A 1 265 ? 22.193 3.635 -25.832 1.00 88.81 265 ALA A N 1
ATOM 2042 C CA . ALA A 1 265 ? 22.008 2.187 -25.713 1.00 88.81 265 ALA A CA 1
ATOM 2043 C C . ALA A 1 265 ? 22.990 1.501 -24.743 1.00 88.81 265 ALA A C 1
ATOM 2045 O O . ALA A 1 265 ? 22.618 0.534 -24.073 1.00 88.81 265 ALA A O 1
ATOM 2046 N N . THR A 1 266 ? 24.229 1.993 -24.625 1.00 93.38 266 THR A N 1
ATOM 2047 C CA . THR A 1 266 ? 25.226 1.394 -23.720 1.00 93.38 266 THR A CA 1
ATOM 2048 C C . THR A 1 266 ? 24.833 1.599 -22.260 1.00 93.38 266 THR A C 1
ATOM 2050 O O . THR A 1 266 ? 24.936 0.672 -21.455 1.00 93.38 266 THR A O 1
ATOM 2053 N N . MET A 1 267 ? 24.292 2.772 -21.922 1.00 94.88 267 MET A N 1
ATOM 2054 C CA . MET A 1 267 ? 23.803 3.052 -20.574 1.00 94.88 267 MET A CA 1
ATOM 2055 C C . MET A 1 267 ? 22.583 2.207 -20.214 1.00 94.88 267 MET A C 1
ATOM 2057 O O . MET A 1 267 ? 22.494 1.727 -19.086 1.00 94.88 267 MET A O 1
ATOM 2061 N N . ILE A 1 268 ? 21.678 1.954 -21.167 1.00 92.38 268 ILE A N 1
ATOM 2062 C CA . ILE A 1 268 ? 20.540 1.046 -20.953 1.00 92.38 268 ILE A CA 1
ATOM 2063 C C . ILE A 1 268 ? 21.041 -0.346 -20.539 1.00 92.38 268 ILE A C 1
ATOM 2065 O O . ILE A 1 268 ? 20.561 -0.900 -19.549 1.00 92.38 268 ILE A O 1
ATOM 2069 N N . ALA A 1 269 ? 22.042 -0.894 -21.236 1.00 94.25 269 ALA A N 1
ATOM 2070 C CA . ALA A 1 269 ? 22.614 -2.199 -20.900 1.00 94.25 269 ALA A CA 1
ATOM 2071 C C . ALA A 1 269 ? 23.245 -2.220 -19.494 1.00 94.25 269 ALA A C 1
ATOM 2073 O O . ALA A 1 269 ? 23.009 -3.151 -18.720 1.00 94.25 269 ALA A O 1
ATOM 2074 N N . ILE A 1 270 ? 23.997 -1.173 -19.132 1.00 95.88 270 ILE A N 1
ATOM 2075 C CA . ILE A 1 270 ? 24.610 -1.032 -17.800 1.00 95.88 270 ILE A CA 1
ATOM 2076 C C . ILE A 1 270 ? 23.538 -0.971 -16.706 1.00 95.88 270 ILE A C 1
ATOM 2078 O O . ILE A 1 270 ? 23.637 -1.672 -15.698 1.00 95.88 270 ILE A O 1
ATOM 2082 N N . LEU A 1 271 ? 22.496 -0.162 -16.904 1.00 94.69 271 LEU A N 1
ATOM 2083 C CA . LEU A 1 271 ? 21.405 -0.003 -15.944 1.00 94.69 271 LEU A CA 1
ATOM 2084 C C . LEU A 1 271 ? 20.597 -1.293 -15.774 1.00 94.69 271 LEU A C 1
ATOM 2086 O O . LEU A 1 271 ? 20.227 -1.623 -14.648 1.00 94.69 271 LEU A O 1
ATOM 2090 N N . LEU A 1 272 ? 20.374 -2.058 -16.848 1.00 93.75 272 LEU A N 1
ATOM 2091 C CA . LEU A 1 272 ? 19.733 -3.374 -16.775 1.00 93.75 272 LEU A CA 1
ATOM 2092 C C . LEU A 1 272 ? 20.567 -4.368 -15.959 1.00 93.75 272 LEU A C 1
ATOM 2094 O O . LEU A 1 272 ? 20.031 -5.038 -15.075 1.00 93.75 272 LEU A O 1
ATOM 2098 N N . LEU A 1 273 ? 21.881 -4.431 -16.197 1.00 95.19 273 LEU A N 1
ATOM 2099 C CA . LEU A 1 273 ? 22.783 -5.276 -15.408 1.00 95.19 273 LEU A CA 1
ATOM 2100 C C . LEU A 1 273 ? 22.789 -4.871 -13.930 1.00 95.19 273 LEU A C 1
ATOM 2102 O O . LEU A 1 273 ? 22.709 -5.729 -13.048 1.00 95.19 273 LEU A O 1
ATOM 2106 N N . LEU A 1 274 ? 22.825 -3.567 -13.650 1.00 94.75 274 LEU A N 1
ATOM 2107 C CA . LEU A 1 274 ? 22.755 -3.035 -12.294 1.00 94.75 274 LEU A CA 1
ATOM 2108 C C . LEU A 1 274 ? 21.418 -3.378 -11.621 1.00 94.75 274 LEU A C 1
ATOM 2110 O O . LEU A 1 274 ? 21.414 -3.816 -10.470 1.00 94.75 274 LEU A O 1
ATOM 2114 N N . ALA A 1 275 ? 20.295 -3.253 -12.330 1.00 92.38 275 ALA A N 1
ATOM 2115 C CA . ALA A 1 275 ? 18.974 -3.610 -11.819 1.00 92.38 275 ALA A CA 1
ATOM 2116 C C . ALA A 1 275 ? 18.889 -5.099 -11.447 1.00 92.38 275 ALA A C 1
ATOM 2118 O O . ALA A 1 275 ? 18.474 -5.432 -10.332 1.00 92.38 275 ALA A O 1
ATOM 2119 N N . VAL A 1 276 ? 19.356 -5.994 -12.327 1.00 93.88 276 VAL A N 1
ATOM 2120 C CA . VAL A 1 276 ? 19.422 -7.439 -12.052 1.00 93.88 276 VAL A CA 1
ATOM 2121 C C . VAL A 1 276 ? 20.321 -7.718 -10.845 1.00 93.88 276 VAL A C 1
ATOM 2123 O O . VAL A 1 276 ? 19.914 -8.430 -9.923 1.00 93.88 276 VAL A O 1
ATOM 2126 N N . GLY A 1 277 ? 21.508 -7.108 -10.789 1.00 94.50 277 GLY A N 1
ATOM 2127 C CA . GLY A 1 277 ? 22.435 -7.252 -9.665 1.00 94.50 277 GLY A CA 1
ATOM 2128 C C . GLY A 1 277 ? 21.829 -6.804 -8.329 1.00 94.50 277 GLY A C 1
ATOM 2129 O O . GLY A 1 277 ? 21.947 -7.505 -7.319 1.00 94.50 277 GLY A O 1
ATOM 2130 N N . LEU A 1 278 ? 21.115 -5.674 -8.317 1.00 91.81 278 LEU A N 1
ATOM 2131 C CA . LEU A 1 278 ? 20.408 -5.177 -7.136 1.00 91.81 278 LEU A CA 1
ATOM 2132 C C . LEU A 1 278 ? 19.249 -6.091 -6.722 1.00 91.81 278 LEU A C 1
ATOM 2134 O O . LEU A 1 278 ? 19.095 -6.352 -5.526 1.00 91.81 278 LEU A O 1
ATOM 2138 N N . MET A 1 279 ? 18.463 -6.619 -7.668 1.00 88.88 279 MET A N 1
ATOM 2139 C CA . MET A 1 279 ? 17.395 -7.580 -7.364 1.00 88.88 279 MET A CA 1
ATOM 2140 C C . MET A 1 279 ? 17.950 -8.858 -6.730 1.00 88.88 279 MET A C 1
ATOM 2142 O O . MET A 1 279 ? 17.436 -9.303 -5.699 1.00 88.88 279 MET A O 1
ATOM 2146 N N . VAL A 1 280 ? 19.028 -9.414 -7.291 1.00 90.69 280 VAL A N 1
ATOM 2147 C CA . VAL A 1 280 ? 19.703 -10.603 -6.748 1.00 90.69 280 VAL A CA 1
ATOM 2148 C C . VAL A 1 280 ? 20.225 -10.322 -5.340 1.00 90.69 280 VAL A C 1
ATOM 2150 O O . VAL A 1 280 ? 19.914 -11.068 -4.407 1.00 90.69 280 VAL A O 1
ATOM 2153 N N . ARG A 1 281 ? 20.937 -9.203 -5.144 1.00 91.44 281 ARG A N 1
ATOM 2154 C CA . ARG A 1 281 ? 21.437 -8.789 -3.825 1.00 91.44 281 ARG A CA 1
ATOM 2155 C C . ARG A 1 281 ? 20.303 -8.631 -2.813 1.00 91.44 281 ARG A C 1
ATOM 2157 O O . ARG A 1 281 ? 20.430 -9.113 -1.688 1.00 91.44 281 ARG A O 1
ATOM 2164 N N . ASN A 1 282 ? 19.200 -7.985 -3.192 1.00 86.31 282 ASN A N 1
ATOM 2165 C CA . ASN A 1 282 ? 18.040 -7.786 -2.323 1.00 86.31 282 ASN A CA 1
ATOM 2166 C C . ASN A 1 282 ? 17.407 -9.125 -1.917 1.00 86.31 282 ASN A C 1
ATOM 2168 O O . ASN A 1 282 ? 17.076 -9.329 -0.748 1.00 86.31 282 ASN A O 1
ATOM 2172 N N . ASN A 1 283 ? 17.272 -10.062 -2.857 1.00 81.94 283 ASN A N 1
ATOM 2173 C CA . ASN A 1 283 ? 16.714 -11.378 -2.564 1.00 81.94 283 ASN A CA 1
ATOM 2174 C C . ASN A 1 283 ? 17.619 -12.178 -1.607 1.00 81.94 283 ASN A C 1
ATOM 2176 O O . ASN A 1 283 ? 17.141 -12.719 -0.608 1.00 81.94 283 ASN A O 1
ATOM 2180 N N . ILE A 1 284 ? 18.938 -12.172 -1.838 1.00 85.75 284 ILE A N 1
ATOM 2181 C CA . ILE A 1 284 ? 19.924 -12.818 -0.954 1.00 85.75 284 ILE A CA 1
ATOM 2182 C C . ILE A 1 284 ? 19.910 -12.183 0.443 1.00 85.75 284 ILE A C 1
ATOM 2184 O O . ILE A 1 284 ? 19.836 -12.896 1.446 1.00 85.75 284 ILE A O 1
ATOM 2188 N N . ALA A 1 285 ? 19.940 -10.851 0.525 1.00 82.31 285 ALA A N 1
ATOM 2189 C CA . ALA A 1 285 ? 19.916 -10.125 1.793 1.00 82.31 285 ALA A CA 1
ATOM 2190 C C . ALA A 1 285 ? 18.643 -10.429 2.595 1.00 82.31 285 ALA A C 1
ATOM 2192 O O . ALA A 1 285 ? 18.706 -10.677 3.801 1.00 82.31 285 ALA A O 1
ATOM 2193 N N . HIS A 1 286 ? 17.491 -10.478 1.923 1.00 71.69 286 HIS A N 1
ATOM 2194 C CA . HIS A 1 286 ? 16.229 -10.820 2.566 1.00 71.69 286 HIS A CA 1
ATOM 2195 C C . HIS A 1 286 ? 16.190 -12.281 3.030 1.00 71.69 286 HIS A C 1
ATOM 2197 O O . HIS A 1 286 ? 15.718 -12.561 4.132 1.00 71.69 286 HIS A O 1
ATOM 2203 N N . LYS A 1 287 ? 16.725 -13.215 2.230 1.00 75.00 287 LYS A N 1
ATOM 2204 C CA . LYS A 1 287 ? 16.862 -14.622 2.626 1.00 75.00 287 LYS A CA 1
ATOM 2205 C C . LYS A 1 287 ? 17.716 -14.746 3.889 1.00 75.00 287 LYS A C 1
ATOM 2207 O O . LYS A 1 287 ? 17.278 -15.390 4.833 1.00 75.00 287 LYS A O 1
ATOM 2212 N N . LYS A 1 288 ? 18.857 -14.046 3.955 1.00 74.94 288 LYS A N 1
ATOM 2213 C CA . LYS A 1 288 ? 19.731 -14.011 5.141 1.00 74.94 288 LYS A CA 1
ATOM 2214 C C . LYS A 1 288 ? 19.013 -13.452 6.373 1.00 74.94 288 LYS A C 1
ATOM 2216 O O . LYS A 1 288 ? 19.096 -14.051 7.439 1.00 74.94 288 LYS A O 1
ATOM 2221 N N . LYS A 1 289 ? 18.271 -12.346 6.234 1.00 67.44 289 LYS A N 1
ATOM 2222 C CA . LYS A 1 289 ? 17.505 -11.748 7.342 1.00 67.44 289 LYS A CA 1
ATOM 2223 C C . LYS A 1 289 ? 16.407 -12.686 7.856 1.00 67.44 289 LYS A C 1
ATOM 2225 O O . LYS A 1 289 ? 16.248 -12.817 9.063 1.00 67.44 289 LYS A O 1
ATOM 2230 N N . ASN A 1 290 ? 15.701 -13.381 6.963 1.00 62.97 290 ASN A N 1
ATOM 2231 C CA . ASN A 1 290 ? 14.710 -14.382 7.359 1.00 62.97 290 ASN A CA 1
ATOM 2232 C C . ASN A 1 290 ? 15.343 -15.614 8.014 1.00 62.97 290 ASN A C 1
ATOM 2234 O O . ASN A 1 290 ? 14.776 -16.118 8.973 1.00 62.97 290 ASN A O 1
ATOM 2238 N N . THR A 1 291 ? 16.508 -16.085 7.555 1.00 59.41 291 THR A N 1
ATOM 2239 C CA . THR A 1 291 ? 17.221 -17.180 8.232 1.00 59.41 291 THR A CA 1
ATOM 2240 C C . THR A 1 291 ? 17.606 -16.788 9.656 1.00 59.41 291 THR A C 1
ATOM 2242 O O . THR A 1 291 ? 17.382 -17.574 10.558 1.00 59.41 291 THR A O 1
ATOM 2245 N N . VAL A 1 292 ? 18.081 -15.559 9.886 1.00 58.28 292 VAL A N 1
ATOM 2246 C CA . VAL A 1 292 ? 18.408 -15.060 11.238 1.00 58.28 292 VAL A CA 1
ATOM 2247 C C . VAL A 1 292 ? 17.171 -14.956 12.146 1.00 58.28 292 VAL A C 1
ATOM 2249 O O . VAL A 1 292 ? 17.289 -15.143 13.348 1.00 58.28 292 VAL A O 1
ATOM 2252 N N . LEU A 1 293 ? 15.984 -14.680 11.592 1.00 56.34 293 LEU A N 1
ATOM 2253 C CA . LEU A 1 293 ? 14.726 -14.648 12.354 1.00 56.34 293 LEU A CA 1
ATOM 2254 C C . LEU A 1 293 ? 14.143 -16.047 12.630 1.00 56.34 293 LEU A C 1
ATOM 2256 O O . LEU A 1 293 ? 13.453 -16.228 13.629 1.00 56.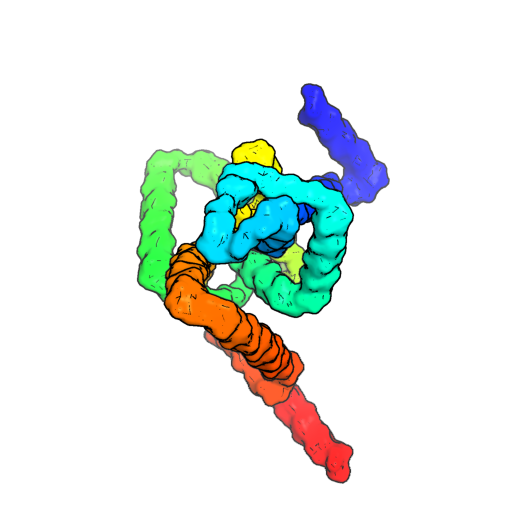34 293 LEU A O 1
ATOM 2260 N N . ILE A 1 294 ? 14.383 -17.012 11.736 1.00 53.59 294 ILE A N 1
ATOM 2261 C CA . ILE A 1 294 ? 13.916 -18.406 11.851 1.00 53.59 294 ILE A CA 1
ATOM 2262 C C . ILE A 1 294 ? 14.885 -19.247 12.690 1.00 53.59 294 ILE A C 1
ATOM 2264 O O . ILE A 1 294 ? 14.474 -20.233 13.299 1.00 53.59 294 ILE A O 1
ATOM 2268 N N . ASP A 1 295 ? 16.159 -18.862 12.749 1.00 48.47 295 ASP A N 1
ATOM 2269 C CA . ASP A 1 295 ? 17.145 -19.531 13.577 1.00 48.47 295 ASP A CA 1
ATOM 2270 C C . ASP A 1 295 ? 16.856 -19.231 15.055 1.00 48.47 295 ASP A C 1
ATOM 2272 O O . ASP A 1 295 ? 17.252 -18.219 15.632 1.00 48.47 295 ASP A O 1
ATOM 2276 N N . SER A 1 296 ? 16.145 -20.161 15.690 1.00 48.84 296 SER A N 1
ATOM 2277 C CA . SER A 1 296 ? 15.852 -20.234 17.125 1.00 48.84 296 SER A CA 1
ATOM 2278 C C . SER A 1 296 ? 17.107 -20.284 18.024 1.00 48.84 296 SER A C 1
ATOM 2280 O O . SER A 1 296 ? 16.998 -2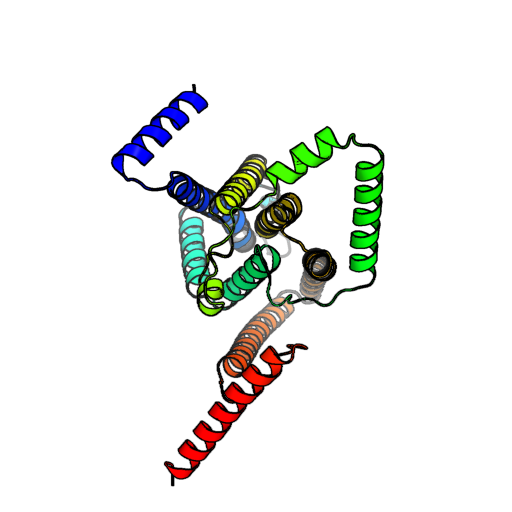0.495 19.235 1.00 48.84 296 SER A O 1
ATOM 2282 N N . SER A 1 297 ? 18.297 -20.093 17.444 1.00 48.03 297 SER A N 1
ATOM 2283 C CA . SER A 1 297 ? 19.617 -20.090 18.066 1.00 48.03 297 SER A CA 1
ATOM 2284 C C . SER A 1 297 ? 20.088 -18.707 18.560 1.00 48.03 297 SER A C 1
ATOM 2286 O O . SER A 1 297 ? 21.150 -18.614 19.186 1.00 48.03 297 SER A O 1
ATOM 2288 N N . SER A 1 298 ? 19.312 -17.628 18.413 1.00 53.94 298 SER A N 1
ATOM 2289 C CA . SER A 1 298 ? 19.575 -16.397 19.176 1.00 53.94 298 SER A CA 1
ATOM 2290 C C . SER A 1 298 ? 18.814 -16.410 20.505 1.00 53.94 298 SER A C 1
ATOM 2292 O O . SER A 1 298 ? 17.673 -16.875 20.581 1.00 53.94 298 SER A O 1
ATOM 2294 N N . LEU A 1 299 ? 19.445 -15.905 21.574 1.00 55.00 299 LEU A N 1
ATOM 2295 C CA . LEU A 1 299 ? 18.740 -15.614 22.825 1.00 55.00 299 LEU A CA 1
ATOM 2296 C C . LEU A 1 299 ? 17.548 -14.713 22.487 1.00 55.00 299 LEU A C 1
ATOM 2298 O O . LEU A 1 299 ? 17.689 -13.723 21.763 1.00 55.00 299 LEU A O 1
ATOM 2302 N N . LYS A 1 300 ? 16.361 -15.100 22.945 1.00 50.12 300 LYS A N 1
ATOM 2303 C CA . LYS A 1 300 ? 15.149 -14.320 22.741 1.00 50.12 300 LYS A CA 1
ATOM 2304 C C . LYS A 1 300 ? 15.239 -13.179 23.741 1.00 50.12 300 LYS A C 1
ATOM 2306 O O . LYS A 1 300 ? 15.100 -13.406 24.937 1.00 50.12 300 LYS A O 1
ATOM 2311 N N . LYS A 1 301 ? 15.556 -11.979 23.262 1.00 47.03 301 LYS A N 1
ATOM 2312 C CA . LYS A 1 301 ? 15.513 -10.786 24.099 1.00 47.03 301 LYS A CA 1
ATOM 2313 C C . LYS A 1 301 ? 14.082 -10.269 24.083 1.00 47.03 301 LYS A C 1
ATOM 2315 O O . LYS A 1 301 ? 13.656 -9.634 23.117 1.00 47.03 301 LYS A O 1
ATOM 2320 N N . THR A 1 302 ? 13.309 -10.618 25.100 1.00 51.25 302 THR A N 1
ATOM 2321 C CA . THR A 1 302 ? 11.975 -10.045 25.273 1.00 51.25 302 THR A CA 1
ATOM 2322 C C . THR A 1 302 ? 12.160 -8.710 25.980 1.00 51.25 302 THR A C 1
ATOM 2324 O O . THR A 1 302 ? 12.574 -8.647 27.122 1.00 51.25 302 THR A O 1
ATOM 2327 N N . GLU A 1 303 ? 11.844 -7.600 25.315 1.00 46.81 303 GLU A N 1
ATOM 2328 C CA . GLU A 1 303 ? 11.919 -6.253 25.913 1.00 46.81 303 GLU A CA 1
ATOM 2329 C C . GLU A 1 303 ? 10.770 -5.979 26.905 1.00 46.81 303 GLU A C 1
ATOM 2331 O O . GLU A 1 303 ? 10.216 -4.881 26.955 1.00 46.81 303 GLU A O 1
ATOM 2336 N N . SER A 1 304 ? 10.344 -6.987 27.669 1.00 43.81 304 SER A N 1
ATOM 2337 C CA . SER A 1 304 ? 9.333 -6.796 28.700 1.00 43.81 304 SER A CA 1
ATOM 2338 C C . SER A 1 304 ? 9.995 -6.187 29.926 1.00 43.81 304 SER A C 1
ATOM 2340 O O . SER A 1 304 ? 10.836 -6.807 30.566 1.00 43.81 304 SER A O 1
ATOM 2342 N N . LYS A 1 305 ? 9.591 -4.965 30.284 1.00 49.31 305 LYS A N 1
ATOM 2343 C CA . LYS A 1 305 ? 10.028 -4.297 31.522 1.00 49.31 305 LYS A CA 1
ATOM 2344 C C . LYS A 1 305 ? 9.254 -4.772 32.762 1.00 49.31 305 LYS A C 1
ATOM 2346 O O . LYS A 1 305 ? 9.340 -4.149 33.813 1.00 49.31 305 LYS A O 1
ATOM 2351 N N . THR A 1 306 ? 8.466 -5.842 32.638 1.00 61.41 306 THR A N 1
ATOM 2352 C CA . THR A 1 306 ? 7.652 -6.396 33.728 1.00 61.41 306 THR A CA 1
ATOM 2353 C C . THR A 1 306 ? 8.321 -7.634 34.317 1.00 61.41 306 THR A C 1
ATOM 2355 O O . THR A 1 306 ? 8.907 -8.433 33.588 1.00 61.41 306 THR A O 1
ATOM 2358 N N . VAL A 1 307 ? 8.201 -7.829 35.633 1.00 66.06 307 VAL A N 1
ATOM 2359 C CA . VAL A 1 307 ? 8.828 -8.954 36.353 1.00 66.06 307 VAL A CA 1
ATOM 2360 C C . VAL A 1 307 ? 8.405 -10.306 35.766 1.00 66.06 307 VAL A C 1
ATOM 2362 O O . VAL A 1 307 ? 9.245 -11.166 35.521 1.00 66.06 307 VAL A O 1
ATOM 2365 N N . GLN A 1 308 ? 7.119 -10.473 35.448 1.00 62.59 308 GLN A N 1
ATOM 2366 C CA . GLN A 1 308 ? 6.596 -11.693 34.820 1.00 62.59 308 GLN A CA 1
ATOM 2367 C C . GLN A 1 308 ? 7.173 -11.924 33.415 1.00 62.59 308 GLN A C 1
ATOM 2369 O O . GLN A 1 308 ? 7.456 -13.061 33.043 1.00 62.59 308 GLN A O 1
ATOM 2374 N N . GLY A 1 309 ? 7.395 -10.854 32.645 1.00 65.81 309 GLY A N 1
ATOM 2375 C CA . GLY A 1 309 ? 8.008 -10.949 31.323 1.00 65.81 309 GLY A CA 1
ATOM 2376 C C . GLY A 1 309 ? 9.482 -11.346 31.365 1.00 65.81 309 GLY A C 1
ATOM 2377 O O . GLY A 1 309 ? 9.898 -12.160 30.546 1.00 65.81 309 GLY A O 1
ATOM 2378 N N . ILE A 1 310 ? 10.235 -10.844 32.348 1.00 72.19 310 ILE A N 1
ATOM 2379 C CA . ILE A 1 310 ? 11.638 -11.225 32.579 1.00 72.19 310 ILE A CA 1
ATOM 2380 C C . ILE A 1 310 ? 11.732 -12.693 33.021 1.00 72.19 310 ILE A C 1
ATOM 2382 O O . ILE A 1 310 ? 12.626 -13.414 32.577 1.00 72.19 310 ILE A O 1
ATOM 2386 N N . ILE A 1 311 ? 10.797 -13.168 33.854 1.00 75.88 311 ILE A N 1
ATOM 2387 C CA . ILE A 1 311 ? 10.731 -14.580 34.273 1.00 75.88 311 ILE A CA 1
ATOM 2388 C C . ILE A 1 311 ? 10.473 -15.488 33.066 1.00 75.88 311 ILE A C 1
ATOM 2390 O O . ILE A 1 311 ? 11.183 -16.475 32.879 1.00 75.88 311 ILE A O 1
ATOM 2394 N N . HIS A 1 312 ? 9.499 -15.141 32.220 1.00 74.38 312 HIS A N 1
ATOM 2395 C CA . HIS A 1 312 ? 9.181 -15.927 31.029 1.00 74.38 312 HIS A CA 1
ATOM 2396 C C . HIS A 1 312 ? 10.333 -15.928 30.010 1.00 74.38 312 HIS A C 1
ATOM 2398 O O . HIS A 1 312 ? 10.698 -16.978 29.486 1.00 74.38 312 HIS A O 1
ATOM 2404 N N . GLU A 1 313 ? 10.967 -14.771 29.792 1.00 75.19 313 GLU A N 1
ATOM 2405 C CA . GLU A 1 313 ? 12.172 -14.641 28.965 1.00 75.19 313 GLU A CA 1
ATOM 2406 C C . GLU A 1 313 ? 13.313 -15.527 29.472 1.00 75.19 313 GLU A C 1
ATOM 2408 O O . GLU A 1 313 ? 13.936 -16.258 28.700 1.00 75.19 313 GLU A O 1
ATOM 2413 N N . SER A 1 314 ? 13.581 -15.464 30.776 1.00 77.94 314 SER A N 1
ATOM 2414 C CA . SER A 1 314 ? 14.654 -16.226 31.408 1.00 77.94 314 SER A CA 1
ATOM 2415 C C . SER A 1 314 ? 14.395 -17.725 31.283 1.00 77.94 314 SER A C 1
ATOM 2417 O O . SER A 1 314 ? 15.293 -18.462 30.885 1.00 77.94 314 SER A O 1
ATOM 2419 N N . ALA A 1 315 ? 13.161 -18.175 31.533 1.00 80.88 315 ALA A N 1
ATOM 2420 C CA . ALA A 1 315 ? 12.773 -19.575 31.391 1.00 80.88 315 ALA A CA 1
ATOM 2421 C C . ALA A 1 315 ? 12.948 -20.086 29.949 1.00 80.88 315 ALA A C 1
ATOM 2423 O O . ALA A 1 315 ? 13.514 -21.159 29.731 1.00 80.88 315 ALA A O 1
ATOM 2424 N N . GLU A 1 316 ? 12.529 -19.301 28.952 1.00 79.50 316 GLU A N 1
ATOM 2425 C CA . GLU A 1 316 ? 12.643 -19.678 27.540 1.00 79.50 316 GLU A CA 1
ATOM 2426 C C . GLU A 1 316 ? 14.111 -19.698 27.070 1.00 79.50 316 GLU A C 1
ATOM 2428 O O . GLU A 1 316 ? 14.532 -20.606 26.348 1.00 79.50 316 GLU A O 1
ATOM 2433 N N . ASN A 1 317 ? 14.927 -18.740 27.520 1.00 81.81 317 ASN A N 1
ATOM 2434 C CA . ASN A 1 317 ? 16.359 -18.699 27.217 1.00 81.81 317 ASN A CA 1
ATOM 2435 C C . ASN A 1 317 ? 17.137 -19.838 27.896 1.00 81.81 317 ASN A C 1
ATOM 2437 O O . ASN A 1 317 ? 18.004 -20.437 27.256 1.00 81.81 317 ASN A O 1
ATOM 2441 N N . ILE A 1 318 ? 16.803 -20.185 29.144 1.00 83.06 318 ILE A N 1
ATOM 2442 C CA . ILE A 1 318 ? 17.379 -21.334 29.860 1.00 83.06 318 ILE A CA 1
ATOM 2443 C C . ILE A 1 318 ? 17.013 -22.640 29.151 1.00 83.06 318 ILE A C 1
ATOM 2445 O O . ILE A 1 318 ? 17.894 -23.455 28.887 1.00 83.06 318 ILE A O 1
ATOM 2449 N N . SER A 1 319 ? 15.748 -22.820 28.763 1.00 80.94 319 SER A N 1
ATOM 2450 C CA . SER A 1 319 ? 15.304 -23.993 27.999 1.00 80.94 319 SER A CA 1
ATOM 2451 C C . SER A 1 319 ? 16.100 -24.162 26.697 1.00 80.94 319 SER A C 1
ATOM 2453 O O . SER A 1 319 ? 16.616 -25.244 26.410 1.00 80.94 319 SER A O 1
ATOM 2455 N N . LYS A 1 320 ? 16.307 -23.071 25.945 1.00 78.75 320 LYS A N 1
ATOM 2456 C CA . LYS A 1 320 ? 17.126 -23.079 24.721 1.00 78.75 320 LYS A CA 1
ATOM 2457 C C . LYS A 1 320 ? 18.602 -23.378 24.984 1.00 78.75 320 LYS A C 1
ATOM 2459 O O . LYS A 1 320 ? 19.233 -24.045 24.165 1.00 78.75 320 LYS A O 1
ATOM 2464 N N . ALA A 1 321 ? 19.165 -22.885 26.086 1.00 82.25 321 ALA A N 1
ATOM 2465 C CA . ALA A 1 321 ? 20.542 -23.180 26.475 1.00 82.25 321 ALA A CA 1
ATOM 2466 C C . ALA A 1 321 ? 20.714 -24.663 26.845 1.00 82.25 321 ALA A C 1
ATOM 2468 O O . ALA A 1 321 ? 21.653 -25.304 26.375 1.00 82.25 321 ALA A O 1
ATOM 2469 N N . ILE A 1 322 ? 19.767 -25.230 27.599 1.00 82.88 322 ILE A N 1
ATOM 2470 C CA . ILE A 1 322 ? 19.740 -26.656 27.951 1.00 82.88 322 ILE A CA 1
ATOM 2471 C C . ILE A 1 322 ? 19.607 -27.518 26.692 1.00 82.88 322 ILE A C 1
ATOM 2473 O O . ILE A 1 322 ? 20.371 -28.465 26.524 1.00 82.88 322 ILE A O 1
ATOM 2477 N N . ALA A 1 323 ? 18.709 -27.163 25.768 1.00 80.75 323 ALA A N 1
ATOM 2478 C CA . ALA A 1 323 ? 18.548 -27.881 24.505 1.00 80.75 323 ALA A CA 1
ATOM 2479 C C . ALA A 1 323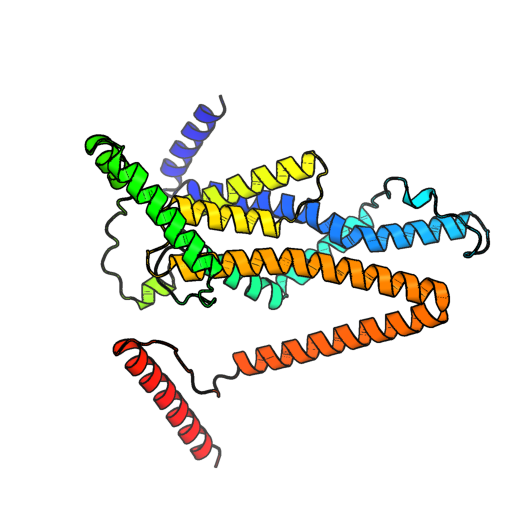 ? 19.834 -27.879 23.657 1.00 80.75 323 ALA A C 1
ATOM 2481 O O . ALA A 1 323 ? 20.168 -28.896 23.052 1.00 80.75 323 ALA A O 1
ATOM 2482 N N . ARG A 1 324 ? 20.595 -26.772 23.644 1.00 74.81 324 ARG A N 1
ATOM 2483 C CA . ARG A 1 324 ? 21.913 -26.722 22.980 1.00 74.81 324 ARG A CA 1
ATOM 2484 C C . ARG A 1 324 ? 22.940 -27.596 23.663 1.00 74.81 324 ARG A C 1
ATOM 2486 O O . ARG A 1 324 ? 23.655 -28.306 22.971 1.00 74.81 324 ARG A O 1
ATOM 2493 N N . SER A 1 325 ? 23.005 -27.534 24.990 1.00 79.81 325 SER A N 1
ATOM 2494 C CA . SER A 1 325 ? 23.926 -28.367 25.757 1.00 79.81 325 SER A CA 1
ATOM 2495 C C . SER A 1 325 ? 23.647 -29.841 25.464 1.00 79.81 325 SER A C 1
ATOM 2497 O O . SER A 1 325 ? 24.541 -30.569 25.060 1.00 79.81 325 SER A O 1
ATOM 2499 N N . ASN A 1 326 ? 22.376 -30.249 25.516 1.00 79.12 326 ASN A N 1
ATOM 2500 C CA . ASN A 1 326 ? 21.966 -31.616 25.213 1.00 79.12 326 ASN A CA 1
ATOM 2501 C C . ASN A 1 326 ? 22.270 -32.018 23.760 1.00 79.12 326 ASN A C 1
ATOM 2503 O O . ASN A 1 326 ? 22.655 -33.150 23.500 1.00 79.12 326 ASN A O 1
ATOM 2507 N N . LYS A 1 327 ? 22.139 -31.099 22.797 1.00 77.75 327 LYS A N 1
ATOM 2508 C CA . LYS A 1 327 ? 22.525 -31.368 21.408 1.00 77.75 327 LYS A CA 1
ATOM 2509 C C . LYS A 1 327 ? 24.038 -31.572 21.259 1.00 77.75 327 LYS A C 1
ATOM 2511 O O . LYS A 1 327 ? 24.446 -32.527 20.624 1.00 77.75 327 LYS A O 1
ATOM 2516 N N . ILE A 1 328 ? 24.855 -30.730 21.894 1.00 78.12 328 ILE A N 1
ATOM 2517 C CA . ILE A 1 328 ? 26.322 -30.868 21.889 1.00 78.12 328 ILE A CA 1
ATOM 2518 C C . ILE A 1 328 ? 26.754 -32.178 22.557 1.00 78.12 328 ILE A C 1
ATOM 2520 O O . ILE A 1 328 ? 27.672 -32.822 22.073 1.00 78.12 328 ILE A O 1
ATOM 2524 N N . PHE A 1 329 ? 26.088 -32.583 23.641 1.00 74.38 329 PHE A N 1
ATOM 2525 C CA . PHE A 1 329 ? 26.393 -33.833 24.341 1.00 74.38 329 PHE A CA 1
ATOM 2526 C C . PHE A 1 329 ? 25.919 -35.096 23.606 1.00 74.38 329 PHE A C 1
ATOM 2528 O O . PHE A 1 329 ? 26.505 -36.145 23.830 1.00 74.38 329 PHE A O 1
ATOM 2535 N N . ASN A 1 330 ? 24.888 -35.015 22.756 1.00 71.50 330 ASN A N 1
ATOM 2536 C CA . ASN A 1 330 ? 24.400 -36.154 21.960 1.00 71.50 330 ASN A CA 1
ATOM 2537 C C . ASN A 1 330 ? 25.007 -36.228 20.543 1.00 71.50 330 ASN A C 1
ATOM 2539 O O . ASN A 1 330 ? 24.850 -37.250 19.884 1.00 71.50 330 ASN A O 1
ATOM 2543 N N . ASP A 1 331 ? 25.661 -35.160 20.068 1.00 55.03 331 ASP A N 1
ATOM 2544 C CA . ASP A 1 331 ? 26.419 -35.124 18.804 1.00 55.03 331 ASP A CA 1
ATOM 2545 C C . ASP A 1 331 ? 27.918 -35.506 19.008 1.00 55.03 331 ASP A C 1
ATOM 2547 O O . ASP A 1 331 ? 28.731 -35.304 18.101 1.00 55.03 331 ASP A O 1
ATOM 2551 N N . VAL A 1 332 ? 28.284 -36.052 20.184 1.00 47.97 332 VAL A N 1
ATOM 2552 C CA . VAL A 1 332 ? 29.586 -36.682 20.517 1.00 47.97 332 VAL A CA 1
ATOM 2553 C C . VAL A 1 332 ? 29.393 -38.173 20.759 1.00 47.97 332 VAL A C 1
ATOM 2555 O O . VAL A 1 332 ? 28.430 -38.532 21.469 1.00 47.97 332 VAL A O 1
#

Secondary structure (DSSP, 8-state):
-HHHHHHHHHHHHHHHH-S-THHHHHHHHHHHHHHHHHHHHHHHHHHHHHHHHHHHHHHHHH-S-TTT---GGGGSPPP--HHHHHHHHHHHHHHHHH-HHHHHHHHHHHHHH-SS----SSPPPHHHHHHHHHHHHHHHHHHHHS-HHHHHHHHHHH---------HHHHTSS-SS-HHHHHHHHHHHHHHHHHHHHTT----HHHHHHHHHHHHHHHTT-S-TTTHHHHHHHHHHHHHHHHHHHHHHHHHHHHHHHHHHHHHHHHHHHHHHHHHHHHHHHHHHHHHHHHHHH-TTS-------SHHHHHHHHHHHHHHHHHHHHHHHH--

Foldseek 3Di:
DVVVVVVVVQVVCCVPVVDHCLVVLLVVLVVLLVVLCLLQVLCVQCVVVLLVVVQVVVCVVVVDDPVPDDPVVSVDDRDDDPVSSVVSSVVVVVCCVPDPVVVVVVVLLLVLLFFDDDDQPFDFDPVLVVVLVVVVVVVVVCVVPDDPVVVVVVVVVLDDDDDPPDPVVVVVVDPRDDSVLSSQLSVQLSVVSVVCVVVVHNDDSVVSSSCSSNVVSVVSVSADSVRSSSSSRVVVVVVVVVVVVVVCVVVVVVVLVVQCVVPPPVSVVVVVVVVVVVVVVVVVVVVVVVCVVVPPPDQPDDPDPDPVSVVVSVVSNVVSVVVVVVVVVVVD

Sequence (332 aa):
MSFVFWGIFSQIFISVFKRNVLVVVIGAGTFGLALAFAGNDLVNFIGVPMAGYHSFLTWKASGIAPTELMMESLNESVPAESFILFAAGTIMVLTLWFSKKSRTVTETEISLAREGEGKEKFEPNLFSRLLVRGSTQVALFFEYILPKSLQEKIDKRFQKPEVVDMPKEMLAELPAFDTIRASINLTVAGVLIATATTMKLPLSTTYVTFMVAMGSSLADRAWGRESAVYRVAGVLNVIAGWFFTAFIAFAAAGTIAYLIYIGGATMIAILLLLAVGLMVRNNIAHKKKNTVLIDSSSLKKTESKTVQGIIHESAENISKAIARSNKIFNDV